Protein AF-A0A7V4YW91-F1 (afdb_monomer)

Structure (mmCIF, N/CA/C/O backbone):
data_AF-A0A7V4YW91-F1
#
_entry.id   AF-A0A7V4YW91-F1
#
loop_
_atom_site.group_PDB
_atom_site.id
_atom_site.type_symbol
_atom_site.label_atom_id
_atom_site.label_alt_id
_atom_site.label_comp_id
_atom_site.label_asym_id
_atom_site.label_entity_id
_atom_site.label_seq_id
_atom_site.pdbx_PDB_ins_code
_atom_site.Cartn_x
_atom_site.Cartn_y
_atom_site.Cartn_z
_atom_site.occupancy
_atom_site.B_iso_or_equiv
_atom_site.auth_seq_id
_atom_site.auth_comp_id
_atom_site.auth_asym_id
_atom_site.auth_atom_id
_atom_site.pdbx_PDB_model_num
ATOM 1 N N . MET A 1 1 ? -18.980 13.863 20.174 1.00 34.28 1 MET A N 1
ATOM 2 C CA . MET A 1 1 ? -18.164 13.552 18.980 1.00 34.28 1 MET A CA 1
ATOM 3 C C . MET A 1 1 ? -16.698 13.685 19.354 1.00 34.28 1 MET A C 1
ATOM 5 O O . MET A 1 1 ? -16.269 14.793 19.643 1.00 34.28 1 MET A O 1
ATOM 9 N N . ARG A 1 2 ? -15.949 12.580 19.430 1.00 26.97 2 ARG A N 1
ATOM 10 C CA . ARG A 1 2 ? -14.485 12.624 19.546 1.00 26.97 2 ARG A CA 1
ATOM 11 C C . ARG A 1 2 ? -13.930 12.467 18.131 1.00 26.97 2 ARG A C 1
ATOM 13 O O . ARG A 1 2 ? -13.943 11.366 17.602 1.00 26.97 2 ARG A O 1
ATOM 20 N N . PHE A 1 3 ? -13.537 13.572 17.502 1.00 27.55 3 PHE A N 1
ATOM 21 C CA . PHE A 1 3 ? -12.765 13.528 16.261 1.00 27.55 3 PHE A CA 1
ATOM 22 C C . PHE A 1 3 ? -11.340 13.096 16.626 1.00 27.55 3 PHE A C 1
ATOM 24 O O . PHE A 1 3 ? -10.588 13.886 17.190 1.00 27.55 3 PHE A O 1
ATOM 31 N N . ALA A 1 4 ? -10.985 11.837 16.375 1.00 27.80 4 ALA A N 1
ATOM 32 C CA . ALA A 1 4 ? -9.601 11.381 16.458 1.00 27.80 4 ALA A CA 1
ATOM 33 C C . ALA A 1 4 ? -8.966 11.552 15.071 1.00 27.80 4 ALA A C 1
ATOM 35 O O . ALA A 1 4 ? -9.393 10.923 14.107 1.00 27.80 4 ALA A O 1
ATOM 36 N N . PHE A 1 5 ? -7.997 12.459 14.960 1.00 29.41 5 PHE A N 1
ATOM 37 C CA . PHE A 1 5 ? -7.312 12.789 13.712 1.00 29.41 5 PHE A CA 1
ATOM 38 C C . PHE A 1 5 ? -5.970 12.049 13.677 1.00 29.41 5 PHE A C 1
ATOM 40 O O . PHE A 1 5 ? -4.983 12.546 14.204 1.00 29.41 5 PHE A O 1
ATOM 47 N N . LEU A 1 6 ? -5.940 10.840 13.114 1.00 34.62 6 LEU A N 1
ATOM 48 C CA . LEU A 1 6 ? -4.730 10.012 13.072 1.00 34.62 6 LEU A CA 1
ATOM 49 C C . LEU A 1 6 ? -3.954 10.265 11.773 1.00 34.62 6 LEU A C 1
ATOM 51 O O . LEU A 1 6 ? -4.432 9.909 10.695 1.00 34.62 6 LEU A O 1
ATOM 55 N N . VAL A 1 7 ? -2.761 10.859 11.898 1.00 31.95 7 VAL A N 1
ATOM 56 C CA . VAL A 1 7 ? -1.745 10.959 10.834 1.00 31.95 7 VAL A CA 1
ATOM 57 C C . VAL A 1 7 ? -0.650 9.934 11.123 1.00 31.95 7 VAL A C 1
ATOM 59 O O . VAL A 1 7 ? -0.122 9.929 12.236 1.00 31.95 7 VAL A O 1
ATOM 62 N N . PHE A 1 8 ? -0.312 9.094 10.141 1.00 40.25 8 PHE A N 1
ATOM 63 C CA . PHE A 1 8 ? 0.860 8.208 10.192 1.00 40.25 8 PHE A CA 1
ATOM 64 C C . PHE A 1 8 ? 1.965 8.751 9.292 1.00 40.25 8 PHE A C 1
ATOM 66 O O . PHE A 1 8 ? 1.686 9.102 8.149 1.00 40.25 8 PHE A O 1
ATOM 73 N N . ALA A 1 9 ? 3.201 8.751 9.779 1.00 32.47 9 ALA A N 1
ATOM 74 C CA . ALA A 1 9 ? 4.395 8.703 8.941 1.00 32.47 9 ALA A CA 1
ATOM 75 C C . ALA A 1 9 ? 4.881 7.248 8.952 1.00 32.47 9 ALA A C 1
ATOM 77 O O . ALA A 1 9 ? 4.866 6.664 10.027 1.00 32.47 9 ALA A O 1
ATOM 78 N N . ASN A 1 10 ? 5.227 6.655 7.805 1.00 35.66 10 ASN A N 1
ATOM 79 C CA . ASN A 1 10 ? 5.945 5.372 7.743 1.00 35.66 10 ASN A CA 1
ATOM 80 C C . ASN A 1 10 ? 7.287 5.597 7.040 1.00 35.66 10 ASN A C 1
ATOM 82 O O . ASN A 1 10 ? 7.320 6.187 5.953 1.00 35.66 10 ASN A O 1
ATOM 86 N N . VAL A 1 11 ? 8.375 5.100 7.629 1.00 31.47 11 VAL A N 1
ATOM 87 C CA . VAL A 1 11 ? 9.694 5.036 6.982 1.00 31.47 11 VAL A CA 1
ATOM 88 C C . VAL A 1 11 ? 9.834 3.680 6.290 1.00 31.47 11 VAL A C 1
ATOM 90 O O . VAL A 1 11 ? 10.064 2.657 6.930 1.00 31.47 11 VAL A O 1
ATOM 93 N N . LEU A 1 12 ? 9.699 3.659 4.963 1.00 37.59 12 LEU A N 1
ATOM 94 C CA . LEU A 1 12 ? 9.957 2.456 4.172 1.00 37.59 12 LEU A CA 1
ATOM 95 C C . LEU A 1 12 ? 11.462 2.268 3.976 1.00 37.59 12 LEU A C 1
ATOM 97 O O . LEU A 1 12 ? 12.103 3.020 3.242 1.00 37.59 12 LEU A O 1
ATOM 101 N N . ILE A 1 13 ? 12.022 1.224 4.588 1.00 30.33 13 ILE A N 1
ATOM 102 C CA . ILE A 1 13 ? 13.362 0.732 4.257 1.00 30.33 13 ILE A CA 1
ATOM 103 C C . ILE A 1 13 ? 13.209 -0.277 3.114 1.00 30.33 13 ILE A C 1
ATOM 105 O O . ILE A 1 13 ? 12.884 -1.445 3.334 1.00 30.33 13 ILE A O 1
ATOM 109 N N . PHE A 1 14 ? 13.426 0.174 1.878 1.00 34.91 14 PHE A N 1
ATOM 110 C CA . PHE A 1 14 ? 13.504 -0.706 0.713 1.00 34.91 14 PHE A CA 1
ATOM 111 C C . PHE A 1 14 ? 14.772 -1.570 0.803 1.00 34.91 14 PHE A C 1
ATOM 113 O O . PHE A 1 14 ? 15.851 -1.147 0.403 1.00 34.91 14 PHE A O 1
ATOM 120 N N . ASN A 1 15 ? 14.653 -2.804 1.302 1.00 29.14 15 ASN A N 1
ATOM 121 C CA . ASN A 1 15 ? 15.663 -3.844 1.082 1.00 29.14 15 ASN A CA 1
ATOM 122 C C . ASN A 1 15 ? 15.427 -4.504 -0.286 1.00 29.14 15 ASN A C 1
ATOM 124 O O . ASN A 1 15 ? 15.087 -5.682 -0.374 1.00 29.14 15 ASN A O 1
ATOM 128 N N . SER A 1 16 ? 15.565 -3.743 -1.373 1.00 32.53 16 SER A N 1
ATOM 129 C CA . SER A 1 16 ? 15.672 -4.335 -2.706 1.00 32.53 16 SER A CA 1
ATOM 130 C C . SER A 1 16 ? 17.142 -4.629 -2.990 1.00 32.53 16 SER A C 1
ATOM 132 O O . SER A 1 16 ? 17.913 -3.727 -3.305 1.00 32.53 16 SER A O 1
ATOM 134 N N . LEU A 1 17 ? 17.522 -5.906 -2.936 1.00 27.19 17 LEU A N 1
ATOM 135 C CA . LEU A 1 17 ? 18.785 -6.442 -3.469 1.00 27.19 17 LEU A CA 1
ATOM 136 C C . LEU A 1 17 ? 18.85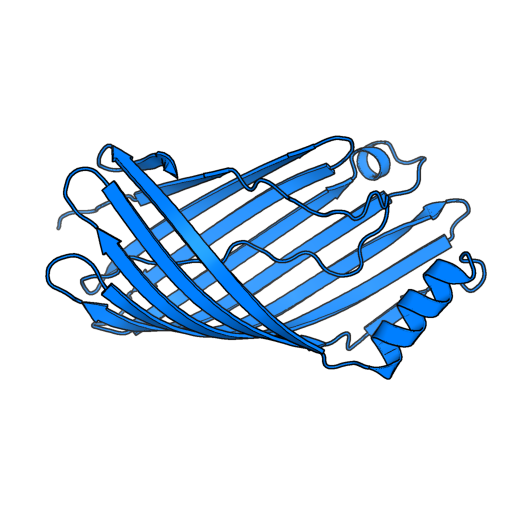8 -6.373 -5.015 1.00 27.19 17 LEU A C 1
ATOM 138 O O . LEU A 1 17 ? 19.496 -7.207 -5.647 1.00 27.19 17 LEU A O 1
ATOM 142 N N . ALA A 1 18 ? 18.218 -5.384 -5.637 1.00 30.67 18 ALA A N 1
ATOM 143 C CA . ALA A 1 18 ? 18.339 -5.089 -7.055 1.00 30.67 18 ALA A CA 1
ATOM 144 C C . ALA A 1 18 ? 18.923 -3.682 -7.186 1.00 30.67 18 ALA A C 1
ATOM 146 O O . ALA A 1 18 ? 18.221 -2.677 -7.084 1.00 30.67 18 ALA A O 1
ATOM 147 N N . VAL A 1 19 ? 20.240 -3.627 -7.366 1.00 32.72 19 VAL A N 1
ATOM 148 C CA . VAL A 1 19 ? 20.967 -2.437 -7.811 1.00 32.72 19 VAL A CA 1
ATOM 149 C C . VAL A 1 19 ? 20.629 -2.252 -9.294 1.00 32.72 19 VAL A C 1
ATOM 151 O O . VAL A 1 19 ? 21.393 -2.654 -10.162 1.00 32.72 19 VAL A O 1
ATOM 154 N N . GLY A 1 20 ? 19.430 -1.749 -9.585 1.00 47.25 20 GLY A N 1
ATOM 155 C CA . GLY A 1 20 ? 18.951 -1.480 -10.940 1.00 47.25 20 GLY A CA 1
ATOM 156 C C . GLY A 1 20 ? 18.393 -0.066 -11.031 1.00 47.25 20 GLY A C 1
ATOM 157 O O . GLY A 1 20 ? 17.597 0.347 -10.188 1.00 47.25 20 GLY A O 1
ATOM 158 N N . GLN A 1 21 ? 18.810 0.693 -12.046 1.00 53.56 21 GLN A N 1
ATOM 159 C CA . GLN A 1 21 ? 18.216 1.997 -12.364 1.00 53.56 21 GLN A CA 1
ATOM 160 C C . GLN A 1 21 ? 16.815 1.865 -12.987 1.00 53.56 21 GLN A C 1
ATOM 162 O O . GLN A 1 21 ? 16.140 2.877 -13.159 1.00 53.56 21 GLN A O 1
ATOM 167 N N . HIS A 1 22 ? 16.343 0.644 -13.253 1.00 60.44 22 HIS A N 1
ATOM 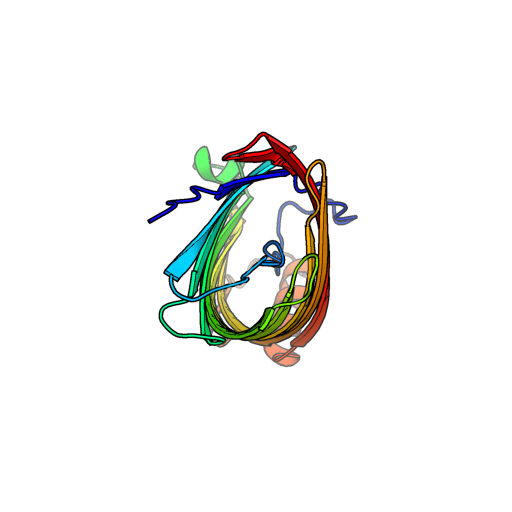168 C CA . HIS A 1 22 ? 15.009 0.335 -13.761 1.00 60.44 22 HIS A CA 1
ATOM 169 C C . HIS A 1 22 ? 14.324 -0.686 -12.854 1.00 60.44 22 HIS A C 1
ATOM 171 O O . HIS A 1 22 ? 14.961 -1.567 -12.277 1.00 60.44 22 HIS A O 1
ATOM 177 N N . PHE A 1 23 ? 13.010 -0.561 -12.704 1.00 65.44 23 PHE A N 1
ATOM 178 C CA . PHE A 1 23 ? 12.202 -1.522 -11.964 1.00 65.44 23 PHE A CA 1
ATOM 179 C C . PHE A 1 23 ? 10.905 -1.781 -12.721 1.00 65.44 23 PHE A C 1
ATOM 181 O O . PHE A 1 23 ? 10.394 -0.912 -13.422 1.00 65.44 23 PHE A O 1
ATOM 188 N N . TYR A 1 24 ? 10.366 -2.986 -12.563 1.00 65.81 24 TYR A N 1
ATOM 189 C CA . TYR A 1 24 ? 9.170 -3.450 -13.275 1.00 65.81 24 TYR A CA 1
ATOM 190 C C . TYR A 1 24 ? 7.963 -3.658 -12.359 1.00 65.81 24 TYR A C 1
ATOM 192 O O . TYR A 1 24 ? 6.835 -3.870 -12.812 1.00 65.81 24 TYR A O 1
ATOM 200 N N . TYR A 1 25 ? 8.194 -3.555 -11.052 1.00 72.62 25 TYR A N 1
ATOM 201 C CA . TYR A 1 25 ? 7.174 -3.575 -10.024 1.00 72.62 25 TYR A CA 1
ATOM 202 C C . TYR A 1 25 ? 7.665 -2.810 -8.799 1.00 72.62 25 TYR A C 1
ATOM 204 O O . TYR A 1 25 ? 8.765 -3.062 -8.311 1.00 72.62 25 TYR A O 1
ATOM 212 N N . THR A 1 26 ? 6.831 -1.915 -8.272 1.00 77.44 26 THR A N 1
ATOM 213 C CA . THR A 1 26 ? 7.057 -1.299 -6.962 1.00 77.44 26 THR A CA 1
ATOM 214 C C . THR A 1 26 ? 5.853 -1.599 -6.076 1.00 77.44 26 THR A C 1
ATOM 216 O O . THR A 1 26 ? 4.746 -1.125 -6.370 1.00 77.44 26 THR A O 1
ATOM 219 N N . PRO A 1 27 ? 6.017 -2.404 -5.014 1.00 75.06 27 PRO A N 1
ATOM 220 C CA . PRO A 1 27 ? 4.961 -2.572 -4.030 1.00 75.06 27 PRO A CA 1
ATOM 221 C C . PRO A 1 27 ? 4.767 -1.254 -3.264 1.00 75.06 27 PRO A C 1
ATOM 223 O O . PRO A 1 27 ? 5.734 -0.581 -2.918 1.00 75.06 27 PRO A O 1
ATOM 226 N N . ASN A 1 28 ? 3.513 -0.885 -3.011 1.00 82.38 28 ASN A N 1
ATOM 227 C CA . ASN A 1 28 ? 3.149 0.173 -2.069 1.00 82.38 28 ASN A CA 1
ATOM 228 C C . ASN A 1 28 ? 2.900 -0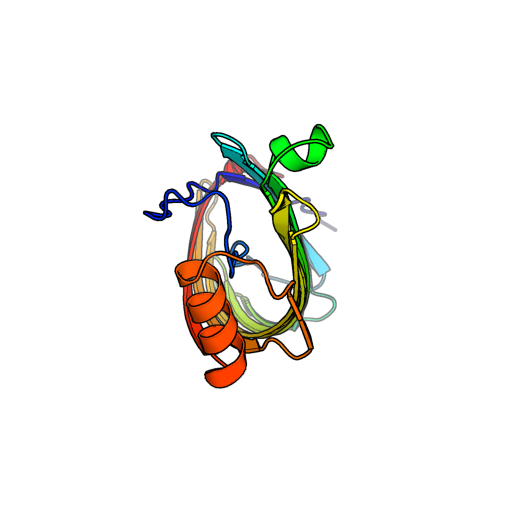.438 -0.687 1.00 82.38 28 ASN A C 1
ATOM 230 O O . ASN A 1 28 ? 2.555 -1.620 -0.584 1.00 82.38 28 ASN A O 1
ATOM 234 N N . THR A 1 29 ? 3.036 0.365 0.366 1.00 87.62 29 THR A N 1
ATOM 235 C CA . THR A 1 29 ? 2.846 -0.095 1.744 1.00 87.62 29 THR A CA 1
ATOM 236 C C . THR A 1 29 ? 1.478 -0.748 1.920 1.00 87.62 29 THR A C 1
ATOM 238 O O . THR A 1 29 ? 0.448 -0.309 1.396 1.00 87.62 29 THR A O 1
ATOM 241 N N . VAL A 1 30 ? 1.447 -1.829 2.692 1.00 89.44 30 VAL A N 1
ATOM 242 C CA . VAL A 1 30 ? 0.197 -2.492 3.046 1.00 89.44 30 VAL A CA 1
ATOM 243 C C . VAL A 1 30 ? -0.515 -1.653 4.105 1.00 89.44 30 VAL A C 1
ATOM 245 O O . VAL A 1 30 ? -0.028 -1.501 5.222 1.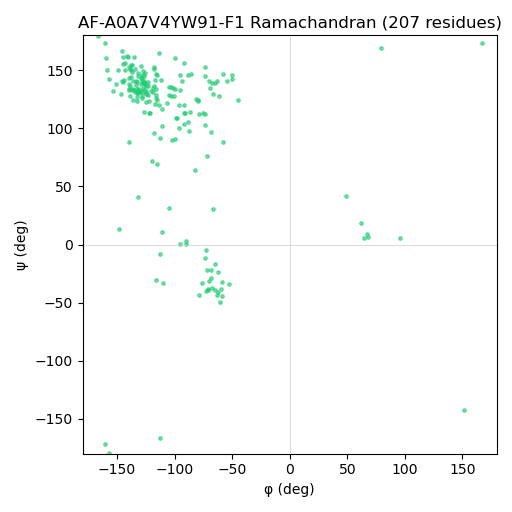00 89.44 30 VAL A O 1
ATOM 248 N N . ALA A 1 31 ? -1.665 -1.080 3.753 1.00 89.62 31 ALA A N 1
ATOM 249 C CA . ALA A 1 31 ? -2.441 -0.241 4.658 1.00 89.62 31 ALA A CA 1
ATOM 250 C C . ALA A 1 31 ? -3.147 -1.106 5.717 1.00 89.62 31 ALA A C 1
ATOM 252 O O . ALA A 1 31 ? -4.053 -1.866 5.380 1.00 89.62 31 ALA A O 1
ATOM 253 N N . ILE A 1 32 ? -2.748 -1.000 6.990 1.00 92.06 32 ILE A N 1
ATOM 254 C CA . ILE A 1 32 ? -3.304 -1.804 8.097 1.00 92.06 32 ILE A CA 1
ATOM 255 C C . ILE A 1 32 ? -4.082 -0.885 9.050 1.00 92.06 32 ILE A C 1
ATOM 257 O O . ILE A 1 32 ? -3.484 -0.285 9.955 1.00 92.06 32 ILE A O 1
ATOM 261 N N . PRO A 1 33 ? -5.399 -0.704 8.837 1.00 89.25 33 PRO A N 1
ATOM 262 C CA . PRO A 1 33 ? -6.205 0.182 9.665 1.00 89.25 33 PRO A CA 1
ATOM 263 C C . PRO A 1 33 ? -6.499 -0.393 11.054 1.00 89.25 33 PRO A C 1
ATOM 265 O O . PRO A 1 33 ? -6.609 -1.601 11.233 1.00 89.25 33 PRO A O 1
ATOM 268 N N . VAL A 1 34 ? -6.716 0.509 12.015 1.00 91.38 34 VAL A N 1
ATOM 269 C CA . VAL A 1 34 ? -7.379 0.217 13.293 1.00 91.38 34 VAL A CA 1
ATOM 270 C C . VAL A 1 34 ? -8.713 0.946 13.241 1.00 91.38 34 VAL A C 1
ATOM 272 O O . VAL A 1 34 ? -8.738 2.169 13.368 1.00 91.38 34 VAL A O 1
ATOM 275 N N . LEU A 1 35 ? -9.789 0.209 12.970 1.00 92.00 35 LEU A N 1
ATOM 276 C CA . LEU A 1 35 ? -11.157 0.732 12.931 1.00 92.00 35 LEU A CA 1
ATOM 277 C C . LEU A 1 35 ? -11.957 0.055 14.034 1.00 92.00 35 LEU A C 1
ATOM 279 O O . LEU A 1 35 ? -12.015 -1.171 14.093 1.00 92.00 35 LEU A O 1
ATOM 283 N N . VAL A 1 36 ? -12.591 0.845 14.890 1.00 92.50 36 VAL A N 1
ATOM 284 C CA . VAL A 1 36 ? -13.335 0.342 16.050 1.00 92.50 36 VAL A CA 1
ATOM 285 C C . VAL A 1 36 ? -14.819 0.680 15.922 1.00 92.50 36 VAL A C 1
ATOM 287 O O . VAL A 1 36 ? -15.673 -0.095 16.342 1.00 92.50 36 VAL A O 1
ATOM 290 N N . GLN A 1 37 ? -15.164 1.788 15.267 1.00 93.75 37 GLN A N 1
ATOM 291 C CA . GLN A 1 37 ? -16.540 2.273 15.170 1.00 93.75 37 GLN A CA 1
ATOM 292 C C . GLN A 1 37 ? -16.835 2.956 13.829 1.00 93.75 37 GLN A C 1
ATOM 294 O O . GLN A 1 37 ? -15.955 3.260 13.023 1.00 93.75 37 GLN A O 1
ATOM 299 N N . LYS A 1 38 ? -18.128 3.165 13.574 1.00 94.88 38 LYS A N 1
ATOM 300 C CA . LYS A 1 38 ? -18.602 3.964 12.444 1.00 94.88 38 LYS A CA 1
ATOM 301 C C . LYS A 1 38 ? -18.024 5.382 12.544 1.00 94.88 38 LYS A C 1
ATOM 303 O O . LYS A 1 38 ? -17.906 5.923 13.637 1.00 94.88 38 LYS A O 1
ATOM 308 N N . GLN A 1 39 ? -17.751 5.987 11.39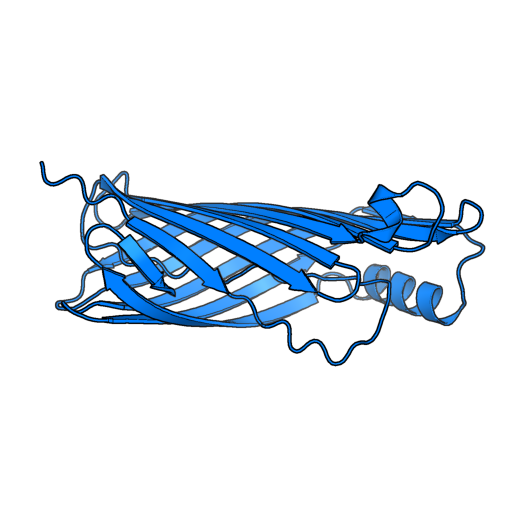4 1.00 93.94 39 GLN A N 1
ATOM 309 C CA . GLN A 1 39 ? -17.108 7.292 11.210 1.00 93.94 39 GLN A CA 1
ATOM 310 C C . GLN A 1 39 ? -15.637 7.356 11.634 1.00 93.94 39 GLN A C 1
ATOM 312 O O . GLN A 1 39 ? -15.061 8.443 11.605 1.00 93.94 39 GLN A O 1
ATOM 317 N N . ASP A 1 40 ? -15.005 6.222 11.945 1.00 92.31 40 ASP A N 1
ATOM 318 C CA . ASP A 1 40 ? -13.555 6.190 12.096 1.00 92.31 40 ASP A CA 1
ATOM 319 C C . ASP A 1 40 ? -12.868 6.486 10.761 1.00 92.31 40 ASP A C 1
ATOM 321 O O . ASP A 1 40 ? -13.279 6.021 9.691 1.00 92.31 40 ASP A O 1
ATOM 325 N N . PHE A 1 41 ? -11.810 7.283 10.843 1.00 92.56 41 PHE A N 1
ATOM 326 C CA . PHE A 1 41 ? -11.019 7.743 9.716 1.00 92.56 41 PHE A CA 1
ATOM 327 C C . PHE A 1 41 ? -9.536 7.686 10.073 1.00 92.56 41 PHE A C 1
ATOM 329 O O . PHE A 1 41 ? -9.152 7.966 11.209 1.00 92.56 41 PHE A O 1
ATOM 336 N N . GLY A 1 42 ? -8.695 7.350 9.102 1.00 90.06 42 GLY A N 1
ATOM 337 C CA . GLY A 1 42 ? -7.246 7.381 9.254 1.00 90.06 42 GLY A CA 1
ATOM 338 C C . GLY A 1 42 ? -6.570 7.798 7.960 1.00 90.06 42 GLY A C 1
ATOM 339 O O . GLY A 1 42 ? -6.984 7.369 6.882 1.00 90.06 42 GLY A O 1
ATOM 340 N N . VAL A 1 43 ? -5.524 8.616 8.078 1.00 91.25 43 VAL A N 1
ATOM 341 C CA . VAL A 1 43 ? -4.670 9.011 6.952 1.00 91.25 43 VAL A CA 1
ATOM 342 C C . VAL A 1 43 ? -3.236 8.674 7.289 1.00 91.25 43 VAL A C 1
ATOM 344 O O . VAL A 1 43 ? -2.728 9.055 8.340 1.00 91.25 43 VAL A O 1
ATOM 347 N N . SER A 1 44 ? -2.563 7.980 6.389 1.00 88.62 44 SER A N 1
ATOM 348 C CA . SER A 1 44 ? -1.126 7.770 6.461 1.00 88.62 44 SER A CA 1
ATOM 349 C C . SER A 1 44 ? -0.453 8.442 5.279 1.00 88.62 44 SER A C 1
ATOM 351 O O . SER A 1 44 ? -0.997 8.524 4.180 1.00 88.62 44 SER A O 1
ATOM 353 N N . THR A 1 45 ? 0.744 8.945 5.519 1.00 90.12 45 THR A N 1
ATOM 354 C CA . THR A 1 45 ? 1.659 9.400 4.488 1.00 90.12 45 THR A CA 1
ATOM 355 C C . THR A 1 45 ? 3.007 8.728 4.715 1.00 90.12 45 THR A C 1
ATOM 357 O O . THR A 1 45 ? 3.390 8.425 5.845 1.00 90.12 45 THR A O 1
ATOM 360 N N . GLY A 1 46 ? 3.717 8.424 3.644 1.00 86.00 46 GLY A N 1
ATOM 361 C CA . GLY A 1 46 ? 5.031 7.799 3.687 1.00 86.00 46 GLY A CA 1
ATOM 362 C C . GLY A 1 46 ? 5.935 8.491 2.691 1.00 86.00 46 GLY A C 1
ATOM 363 O O . GLY A 1 46 ? 5.503 8.842 1.596 1.00 86.00 46 GLY A O 1
ATOM 364 N N . THR A 1 47 ? 7.189 8.696 3.066 1.00 86.31 47 THR A N 1
ATOM 365 C CA . THR A 1 47 ? 8.213 9.169 2.138 1.00 86.31 47 THR A CA 1
ATOM 366 C C . THR A 1 47 ? 9.385 8.210 2.185 1.00 86.31 47 THR A C 1
ATOM 368 O O . THR A 1 47 ? 9.763 7.728 3.254 1.00 86.31 47 THR A O 1
ATOM 371 N N . ALA A 1 48 ? 9.949 7.921 1.025 1.00 78.88 48 ALA A N 1
ATOM 372 C CA . ALA A 1 48 ? 11.189 7.179 0.901 1.00 78.88 48 ALA A CA 1
ATOM 373 C C . ALA A 1 48 ? 12.134 7.955 -0.008 1.00 78.88 48 ALA A C 1
ATOM 375 O O . ALA A 1 48 ? 11.729 8.511 -1.024 1.00 78.88 48 ALA A O 1
ATOM 376 N N . TRP A 1 49 ? 13.394 7.997 0.391 1.00 79.81 49 TRP A N 1
ATOM 377 C CA . TRP A 1 49 ? 14.465 8.717 -0.281 1.00 79.81 49 TRP A CA 1
ATOM 378 C C . TRP A 1 49 ? 15.715 7.842 -0.252 1.00 79.81 49 TRP A C 1
ATOM 380 O O . TRP A 1 49 ? 16.050 7.253 0.778 1.00 79.81 49 TRP A O 1
ATOM 390 N N . GLY A 1 50 ? 16.391 7.730 -1.388 1.00 71.31 50 GLY A N 1
ATOM 391 C CA . GLY A 1 50 ? 17.591 6.914 -1.551 1.00 71.31 50 GLY A CA 1
ATOM 392 C C . GLY A 1 50 ? 18.445 7.390 -2.721 1.00 71.31 50 GLY A C 1
ATOM 393 O O . GLY A 1 50 ? 18.102 8.370 -3.384 1.00 71.31 50 GLY A O 1
ATOM 394 N N . ASN A 1 51 ? 19.563 6.700 -2.978 1.00 59.84 51 ASN A N 1
ATOM 395 C CA . ASN A 1 51 ? 20.500 7.015 -4.064 1.00 59.84 51 ASN A CA 1
ATOM 396 C C . ASN A 1 51 ? 19.800 6.993 -5.435 1.00 59.84 51 ASN A C 1
ATOM 398 O O . ASN A 1 51 ? 19.765 5.972 -6.114 1.00 59.84 51 ASN A O 1
ATOM 402 N N . GLY A 1 52 ? 19.239 8.137 -5.828 1.00 67.50 52 GLY A N 1
ATOM 403 C CA . GLY A 1 52 ? 18.595 8.340 -7.119 1.00 67.50 52 GLY A CA 1
ATOM 404 C C . GLY A 1 52 ? 17.077 8.170 -7.149 1.00 67.50 52 GLY A C 1
ATOM 405 O O . GLY A 1 52 ? 16.537 8.281 -8.242 1.00 67.50 52 GLY A O 1
ATOM 406 N N . TYR A 1 53 ? 16.384 7.957 -6.022 1.00 73.44 53 TYR A N 1
ATOM 407 C CA . TYR A 1 53 ? 14.929 7.738 -5.996 1.00 73.44 53 TYR A CA 1
ATOM 408 C C . TYR A 1 53 ? 14.232 8.437 -4.835 1.00 73.44 53 TYR A C 1
ATOM 410 O O . TYR A 1 53 ? 14.630 8.266 -3.683 1.00 73.44 53 TYR A O 1
ATOM 418 N N . ASP A 1 54 ? 13.134 9.118 -5.159 1.00 84.69 54 ASP A N 1
ATOM 419 C CA . ASP A 1 54 ? 12.195 9.679 -4.193 1.00 84.69 54 ASP A CA 1
ATOM 420 C C . ASP A 1 54 ? 10.824 9.018 -4.393 1.00 84.69 54 ASP A C 1
ATOM 422 O O . ASP A 1 54 ? 10.351 8.844 -5.524 1.00 84.69 54 ASP A O 1
ATOM 426 N N . ALA A 1 55 ? 10.162 8.657 -3.300 1.00 86.06 55 ALA A N 1
ATOM 427 C CA . ALA A 1 55 ? 8.815 8.114 -3.303 1.00 86.06 55 ALA A CA 1
ATOM 428 C C . ALA A 1 55 ? 7.945 8.797 -2.251 1.00 86.06 55 ALA A C 1
ATOM 430 O O . ALA A 1 55 ? 8.387 9.081 -1.142 1.00 86.06 55 ALA A O 1
ATOM 431 N N . LEU A 1 56 ? 6.692 9.031 -2.621 1.00 91.00 56 LEU A N 1
ATOM 432 C CA . LEU A 1 56 ? 5.633 9.559 -1.781 1.00 91.00 56 LEU A CA 1
ATOM 433 C C . LEU A 1 56 ? 4.456 8.591 -1.831 1.00 91.00 56 LEU A C 1
ATOM 435 O O . LEU A 1 56 ? 3.980 8.217 -2.906 1.00 91.00 56 LEU A O 1
ATOM 439 N N . GLU A 1 57 ? 3.956 8.239 -0.661 1.00 92.00 57 GLU A N 1
ATOM 440 C CA . GLU A 1 57 ? 2.780 7.411 -0.478 1.00 92.00 57 GLU A CA 1
ATOM 441 C C . GLU A 1 57 ? 1.749 8.152 0.367 1.00 92.00 57 GLU A C 1
ATOM 443 O O . GLU A 1 57 ? 2.092 8.812 1.344 1.00 92.00 57 GLU A O 1
ATOM 448 N N . LEU A 1 58 ? 0.480 8.034 -0.003 1.00 94.06 58 LEU A N 1
ATOM 449 C CA . LEU A 1 58 ? -0.658 8.549 0.741 1.00 94.06 58 LEU A CA 1
ATOM 450 C C . LEU A 1 58 ? -1.701 7.441 0.837 1.00 94.06 58 LEU A C 1
ATOM 452 O O . LEU A 1 58 ? -2.078 6.865 -0.180 1.00 94.06 58 LEU A O 1
ATOM 456 N N . GLN A 1 59 ? -2.208 7.173 2.031 1.00 95.00 59 GLN A N 1
ATOM 457 C CA . GLN A 1 59 ? -3.316 6.247 2.230 1.00 95.00 59 GLN A CA 1
ATOM 458 C C . GLN A 1 59 ? -4.394 6.912 3.075 1.00 95.00 59 GLN A C 1
ATOM 460 O O . GLN A 1 59 ? -4.109 7.666 4.004 1.00 95.00 59 GLN A O 1
ATOM 465 N N . GLY A 1 60 ? -5.648 6.623 2.760 1.00 95.69 60 GLY A N 1
ATOM 466 C CA . GLY A 1 60 ? -6.815 7.108 3.477 1.00 95.69 60 GLY A CA 1
ATOM 467 C C . GLY A 1 60 ? -7.812 5.980 3.670 1.00 95.69 60 GLY A C 1
ATOM 468 O O . GLY A 1 60 ? -8.101 5.233 2.739 1.00 95.69 60 GLY A O 1
ATOM 469 N N . ILE A 1 61 ? -8.344 5.847 4.880 1.00 95.88 61 ILE A N 1
ATOM 470 C CA . ILE A 1 61 ? -9.327 4.818 5.221 1.00 95.88 61 ILE A CA 1
ATOM 471 C C . ILE A 1 61 ? -10.471 5.473 5.976 1.00 95.88 61 ILE A C 1
ATOM 473 O O . ILE A 1 61 ? -10.236 6.259 6.891 1.00 95.88 61 ILE A O 1
ATOM 477 N N . TYR A 1 62 ? -11.705 5.144 5.602 1.00 96.56 62 TYR A N 1
ATOM 478 C CA . TYR A 1 62 ? -12.911 5.695 6.213 1.00 96.56 62 TYR A CA 1
ATOM 479 C C . TYR A 1 62 ? -13.978 4.622 6.422 1.00 96.56 62 TYR A C 1
ATOM 481 O O . TYR A 1 62 ? -14.248 3.836 5.515 1.00 96.56 62 TYR A O 1
ATOM 489 N N . SER A 1 63 ? -14.616 4.624 7.591 1.00 97.19 63 SER A N 1
ATOM 490 C CA . SER A 1 63 ? -15.731 3.746 7.949 1.00 97.19 63 SER A CA 1
ATOM 491 C C . SER A 1 63 ? -17.074 4.494 7.868 1.00 97.19 63 SER A C 1
ATOM 493 O O . SER A 1 63 ? -17.500 5.109 8.846 1.00 97.19 63 SER A O 1
ATOM 495 N N . PRO A 1 64 ? -17.786 4.511 6.723 1.00 94.38 64 PRO A N 1
ATOM 496 C CA . PRO A 1 64 ? -19.069 5.214 6.617 1.00 94.38 64 PRO A CA 1
ATOM 497 C C . PRO A 1 64 ? -20.211 4.510 7.367 1.00 94.38 64 PRO A C 1
ATOM 499 O O . PRO A 1 64 ? -21.214 5.148 7.696 1.00 94.38 64 PRO A O 1
ATOM 502 N N . ILE A 1 65 ? -20.086 3.207 7.632 1.00 95.12 65 ILE A N 1
ATOM 503 C CA . ILE A 1 65 ? -21.100 2.354 8.268 1.00 95.12 65 ILE A CA 1
ATOM 504 C C . ILE A 1 65 ? -20.452 1.472 9.335 1.00 95.12 65 ILE A C 1
ATOM 506 O O . ILE A 1 65 ? -19.248 1.256 9.321 1.00 95.12 65 ILE A O 1
ATOM 510 N N . SER A 1 66 ? -21.244 0.922 10.253 1.00 93.38 66 SER A N 1
ATOM 511 C CA . SER A 1 66 ? -20.712 -0.024 11.237 1.00 93.38 66 SER A CA 1
ATOM 512 C C . SER A 1 66 ? -20.148 -1.259 10.529 1.00 93.38 66 SER A C 1
ATOM 514 O O . SER A 1 66 ? -20.859 -1.877 9.739 1.00 93.38 66 SER A O 1
ATOM 516 N N . HIS A 1 67 ? -18.901 -1.622 10.840 1.00 94.19 67 HIS A N 1
ATOM 517 C CA . HIS A 1 67 ? -18.191 -2.792 10.299 1.00 94.19 67 HIS A CA 1
ATOM 518 C C . HIS A 1 67 ? -17.832 -2.733 8.807 1.00 94.19 67 HIS A C 1
ATOM 520 O O . HIS A 1 67 ? -17.340 -3.727 8.283 1.00 94.19 67 HIS A O 1
ATOM 526 N N . GLY A 1 68 ? -18.045 -1.607 8.118 1.00 97.12 68 GLY A N 1
ATOM 527 C CA . GLY A 1 68 ? -17.711 -1.448 6.700 1.00 97.12 68 GLY A CA 1
ATOM 528 C C . GLY A 1 68 ? -16.817 -0.239 6.460 1.00 97.12 68 GLY A C 1
ATOM 529 O O . GLY A 1 68 ? -17.034 0.815 7.052 1.00 97.12 68 GLY A O 1
ATOM 530 N N . ALA A 1 69 ? -15.825 -0.380 5.584 1.00 97.50 69 ALA A N 1
ATOM 531 C CA . ALA A 1 69 ? -14.837 0.657 5.324 1.00 97.50 69 ALA A CA 1
ATOM 532 C C . ALA A 1 69 ? -14.418 0.740 3.855 1.00 97.50 69 ALA A C 1
ATOM 534 O O . ALA A 1 69 ? -14.501 -0.229 3.100 1.00 97.50 69 ALA A O 1
ATOM 535 N N . ILE A 1 70 ? -13.941 1.918 3.470 1.00 97.50 70 ILE A N 1
ATOM 536 C CA . ILE A 1 70 ? -13.371 2.231 2.162 1.00 97.50 70 ILE A CA 1
ATOM 537 C C . ILE A 1 70 ? -11.905 2.609 2.377 1.00 97.50 70 ILE A C 1
ATOM 539 O O . ILE A 1 70 ? -11.573 3.267 3.363 1.00 97.50 70 ILE A O 1
ATOM 543 N N . MET A 1 71 ? -11.043 2.187 1.460 1.00 97.19 71 MET A N 1
ATOM 544 C CA . MET A 1 71 ? -9.605 2.431 1.450 1.00 97.19 71 MET A CA 1
ATOM 545 C C . MET A 1 71 ? -9.210 3.090 0.130 1.00 97.19 71 MET A C 1
ATOM 547 O O . MET A 1 71 ? -9.654 2.671 -0.937 1.00 97.19 71 MET A O 1
ATOM 551 N N . LEU A 1 72 ? -8.358 4.101 0.207 1.00 97.12 72 LEU A N 1
ATOM 552 C CA . LEU A 1 72 ? -7.753 4.791 -0.922 1.00 97.12 72 LEU A CA 1
ATOM 553 C C . LEU A 1 72 ? -6.245 4.817 -0.719 1.00 97.12 72 LEU A C 1
ATOM 555 O O . LEU A 1 72 ? -5.799 5.277 0.326 1.00 97.12 72 LEU A O 1
ATOM 559 N N . ASN A 1 73 ? -5.474 4.384 -1.714 1.00 95.44 73 ASN A N 1
ATOM 560 C CA . ASN A 1 73 ? -4.014 4.482 -1.688 1.00 95.44 73 ASN A CA 1
ATOM 561 C C . ASN A 1 73 ? -3.525 5.206 -2.942 1.00 95.44 73 ASN A C 1
ATOM 563 O O . ASN A 1 73 ? -4.001 4.952 -4.046 1.00 95.44 73 ASN A O 1
ATOM 567 N N . GLY A 1 74 ? -2.551 6.089 -2.781 1.00 94.62 74 GLY A N 1
ATOM 568 C CA . GLY A 1 74 ? -1.828 6.747 -3.856 1.00 94.62 74 GLY A CA 1
ATOM 569 C C . GLY A 1 74 ? -0.335 6.581 -3.630 1.00 94.62 74 GLY A C 1
ATOM 570 O O . GLY A 1 74 ? 0.160 6.843 -2.539 1.00 94.62 74 GLY A O 1
ATOM 571 N N . PHE A 1 75 ? 0.383 6.159 -4.660 1.00 93.19 75 PHE A N 1
ATOM 572 C CA . PHE A 1 75 ? 1.825 5.968 -4.616 1.00 93.19 75 PHE A CA 1
ATOM 573 C C . PHE A 1 75 ? 2.467 6.628 -5.829 1.00 93.19 75 PHE A C 1
ATOM 575 O O . PHE A 1 75 ? 2.021 6.451 -6.966 1.00 93.19 75 PHE A O 1
ATOM 582 N N . ILE A 1 76 ? 3.516 7.402 -5.591 1.00 90.31 76 ILE A N 1
ATOM 583 C CA . ILE A 1 76 ? 4.312 8.044 -6.629 1.00 90.31 76 ILE A CA 1
ATOM 584 C C . ILE A 1 76 ? 5.774 7.795 -6.292 1.00 90.31 76 ILE A C 1
ATOM 586 O O . ILE A 1 76 ? 6.226 8.197 -5.232 1.00 90.31 76 ILE A O 1
ATOM 590 N N . SER A 1 77 ? 6.525 7.202 -7.211 1.00 86.31 77 SER A N 1
ATOM 591 C CA . SER A 1 77 ? 7.980 7.098 -7.132 1.00 86.31 77 SER A CA 1
ATOM 592 C C . SER A 1 77 ? 8.602 7.647 -8.407 1.00 86.31 77 SER A C 1
ATOM 594 O O . SER A 1 77 ? 8.045 7.486 -9.498 1.00 86.31 77 SER A O 1
ATOM 596 N N . ARG A 1 78 ? 9.719 8.360 -8.284 1.00 81.44 78 ARG A N 1
ATOM 597 C CA . ARG A 1 78 ? 10.462 8.903 -9.423 1.00 81.44 78 ARG A CA 1
ATOM 598 C C . ARG A 1 78 ? 11.954 8.847 -9.159 1.00 81.44 78 ARG A C 1
ATOM 600 O O . ARG A 1 78 ? 12.405 9.157 -8.059 1.00 81.44 78 ARG A O 1
ATOM 607 N N . SER A 1 79 ? 12.707 8.536 -10.205 1.00 76.56 79 SER A N 1
ATOM 608 C CA . SER A 1 79 ? 14.147 8.728 -10.203 1.00 76.56 79 SER A CA 1
ATOM 609 C C . SER A 1 79 ? 14.506 10.218 -10.242 1.00 76.56 79 SER A C 1
ATOM 611 O O . SER A 1 79 ? 13.900 11.002 -10.983 1.00 76.56 79 SER A O 1
ATOM 613 N N . ASN A 1 80 ? 15.535 10.602 -9.488 1.00 60.44 80 ASN A N 1
ATOM 614 C CA . ASN A 1 80 ? 16.130 11.940 -9.506 1.00 60.44 80 ASN A CA 1
ATOM 615 C C . ASN A 1 80 ? 16.742 12.297 -10.872 1.00 60.44 80 ASN A C 1
ATOM 617 O O . ASN A 1 80 ? 16.823 13.475 -11.223 1.00 60.44 80 ASN A O 1
ATOM 621 N N . GLU A 1 81 ? 17.107 11.301 -11.678 1.00 57.56 81 GLU A N 1
ATOM 622 C CA . GLU A 1 81 ? 17.705 11.497 -13.002 1.00 57.56 81 GLU A CA 1
ATOM 623 C C . GLU A 1 81 ? 16.670 11.919 -14.062 1.00 57.56 81 GLU A C 1
ATOM 625 O O . GLU A 1 81 ? 16.940 12.807 -14.877 1.00 57.56 81 GLU A O 1
ATOM 630 N N . VAL A 1 82 ? 15.428 11.431 -13.950 1.00 52.72 82 VAL A N 1
ATOM 631 C CA . VAL A 1 82 ? 14.289 11.857 -14.790 1.00 52.72 82 VAL A CA 1
ATOM 632 C C . VAL A 1 82 ? 13.880 13.308 -14.490 1.00 52.72 82 VAL A C 1
ATOM 634 O O . VAL A 1 82 ? 13.429 14.031 -15.376 1.00 52.72 82 VAL A O 1
ATOM 637 N N . ARG A 1 83 ? 14.098 13.798 -13.260 1.00 48.41 83 ARG A N 1
ATOM 638 C CA . ARG A 1 83 ? 13.846 15.203 -12.875 1.00 48.41 83 ARG A CA 1
ATOM 639 C C . ARG A 1 83 ? 14.814 16.193 -13.548 1.00 48.41 83 ARG A C 1
ATOM 641 O O . ARG A 1 83 ? 14.477 17.367 -13.676 1.00 48.41 83 ARG A O 1
ATOM 648 N N . SER A 1 84 ? 15.983 15.721 -13.990 1.00 50.62 84 SER A N 1
ATOM 649 C CA . SER A 1 84 ? 17.061 16.508 -14.619 1.00 50.62 84 SER A CA 1
ATOM 650 C C . SER A 1 84 ? 17.012 16.507 -16.164 1.00 50.62 84 SER A C 1
ATOM 652 O O . SER A 1 84 ? 17.822 17.151 -16.829 1.00 50.62 84 SER A O 1
ATOM 654 N N . ASN A 1 85 ? 16.022 15.828 -16.759 1.00 53.22 85 ASN A N 1
ATOM 655 C CA . ASN A 1 85 ? 15.698 15.864 -18.191 1.00 53.22 85 ASN A CA 1
ATOM 656 C C . ASN A 1 85 ? 16.788 15.370 -19.173 1.00 53.22 85 ASN A C 1
ATOM 658 O O . ASN A 1 85 ? 16.706 15.694 -20.357 1.00 53.22 85 ASN A O 1
ATOM 662 N N . ARG A 1 86 ? 17.806 14.603 -18.735 1.00 51.50 86 ARG A N 1
ATOM 663 C CA . ARG A 1 86 ? 18.893 14.120 -19.625 1.00 51.50 86 ARG A CA 1
ATOM 664 C C . ARG A 1 86 ? 19.528 12.756 -19.288 1.00 51.50 86 ARG A C 1
ATOM 666 O O . ARG A 1 86 ? 20.579 12.460 -19.850 1.00 51.50 86 ARG A O 1
ATOM 673 N N . LYS A 1 87 ? 18.954 11.925 -18.408 1.00 60.03 87 LYS A N 1
ATOM 674 C CA . LYS A 1 87 ? 19.534 10.610 -18.058 1.00 60.03 87 LYS A CA 1
ATOM 675 C C . LYS A 1 87 ? 18.486 9.524 -17.797 1.00 60.03 87 LYS A C 1
ATOM 677 O O . LYS A 1 87 ? 17.313 9.835 -17.597 1.00 60.03 87 LYS A O 1
ATOM 682 N N . GLU A 1 88 ? 18.945 8.276 -17.872 1.00 67.25 88 GLU A N 1
ATOM 683 C CA . GLU A 1 88 ? 18.209 7.037 -17.602 1.00 67.25 88 GLU A CA 1
ATOM 684 C C . GLU A 1 88 ? 17.472 7.084 -16.258 1.00 67.25 88 GLU A C 1
ATOM 686 O O . GLU A 1 88 ? 17.941 7.690 -15.296 1.00 67.25 88 GLU A O 1
ATOM 691 N N . GLY A 1 89 ? 16.303 6.451 -16.170 1.00 71.62 89 GLY A N 1
ATOM 692 C CA . GLY A 1 89 ? 15.618 6.302 -14.890 1.00 71.62 89 GLY A CA 1
ATOM 693 C C . GLY A 1 89 ? 14.174 5.837 -14.999 1.00 71.62 89 GLY A C 1
ATOM 694 O O . GLY A 1 89 ? 13.606 5.745 -16.087 1.00 71.62 89 GLY A O 1
ATOM 695 N N . ALA A 1 90 ? 13.575 5.566 -13.842 1.00 80.06 90 ALA A N 1
ATOM 696 C CA . ALA A 1 90 ? 12.229 5.024 -13.734 1.00 80.06 90 ALA A CA 1
ATOM 697 C C . ALA A 1 90 ? 11.259 5.966 -13.005 1.00 80.06 90 ALA A C 1
ATOM 699 O O . ALA A 1 90 ? 11.630 6.756 -12.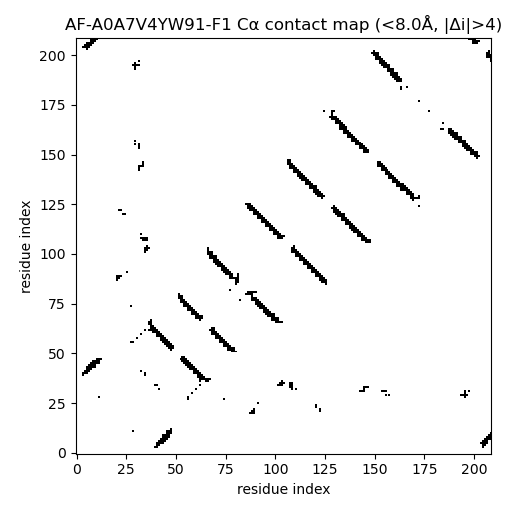129 1.00 80.06 90 ALA A O 1
ATOM 700 N N . GLY A 1 91 ? 9.984 5.872 -13.358 1.00 85.19 91 GLY A N 1
ATOM 701 C CA . GLY A 1 91 ? 8.886 6.573 -12.713 1.00 85.19 91 GLY A CA 1
ATOM 702 C C . GLY A 1 91 ? 7.669 5.672 -12.584 1.00 85.19 91 GLY A C 1
ATOM 703 O O . GLY A 1 91 ? 7.296 4.963 -13.515 1.00 85.19 91 GLY A O 1
ATOM 704 N N . TYR A 1 92 ? 7.008 5.739 -11.435 1.00 87.50 92 TYR A N 1
ATOM 705 C CA . TYR A 1 92 ? 5.815 4.959 -11.152 1.00 87.50 92 TYR A CA 1
ATOM 706 C C . TYR A 1 92 ? 4.764 5.810 -10.466 1.00 87.50 92 TYR A C 1
ATOM 708 O O . TYR A 1 92 ? 5.049 6.575 -9.544 1.00 87.50 92 TYR A O 1
ATOM 716 N N . ARG A 1 93 ? 3.530 5.710 -10.949 1.00 91.62 93 ARG A N 1
ATOM 717 C CA . ARG A 1 93 ? 2.365 6.337 -10.325 1.00 91.62 93 ARG A CA 1
ATOM 718 C C . ARG A 1 93 ? 1.266 5.310 -10.251 1.00 91.62 93 ARG A C 1
ATOM 720 O O . ARG A 1 93 ? 0.947 4.693 -11.264 1.00 91.62 93 ARG A O 1
ATOM 727 N N . PHE A 1 94 ? 0.674 5.156 -9.084 1.00 94.25 94 PHE A N 1
ATOM 728 C CA . PHE A 1 94 ? -0.278 4.096 -8.827 1.00 94.25 94 PHE A CA 1
ATOM 729 C C . PHE A 1 94 ? -1.355 4.574 -7.867 1.00 94.25 94 PHE A C 1
ATOM 731 O O . PHE A 1 94 ? -1.084 5.326 -6.931 1.00 94.25 94 PHE A O 1
ATOM 738 N N . PHE A 1 95 ? -2.585 4.162 -8.134 1.00 96.94 95 PHE A N 1
ATOM 739 C CA . PHE A 1 95 ? -3.745 4.489 -7.326 1.00 96.94 95 PHE A CA 1
ATOM 740 C C . PHE A 1 95 ? -4.557 3.226 -7.077 1.00 96.94 95 PHE A C 1
ATOM 742 O O . PHE A 1 95 ? -4.781 2.446 -8.004 1.00 96.94 95 PHE A O 1
ATOM 749 N N . GLU A 1 96 ? -5.026 3.048 -5.849 1.00 96.69 96 GLU A N 1
ATOM 750 C CA . GLU A 1 96 ? -5.859 1.924 -5.441 1.00 96.69 96 GLU A CA 1
ATOM 751 C C . GLU A 1 96 ? -7.119 2.394 -4.727 1.00 96.69 96 GLU A C 1
ATOM 753 O O . GLU A 1 96 ? -7.096 3.327 -3.924 1.00 96.69 96 GLU A O 1
ATOM 758 N N . LEU A 1 97 ? -8.206 1.675 -4.990 1.00 97.88 97 LEU A N 1
ATOM 759 C CA . LEU A 1 97 ? -9.469 1.773 -4.279 1.00 97.88 97 LEU A CA 1
ATOM 760 C C . LEU A 1 97 ? -9.814 0.390 -3.727 1.00 97.88 97 LEU A C 1
ATOM 762 O O . LEU A 1 97 ? -9.835 -0.601 -4.461 1.00 97.88 97 LEU A O 1
ATOM 766 N N . GLY A 1 98 ? -10.115 0.334 -2.437 1.00 97.50 98 GLY A N 1
ATOM 767 C CA . GLY A 1 98 ? -10.549 -0.869 -1.747 1.00 97.50 98 GLY A CA 1
ATOM 768 C C . GLY A 1 98 ? -11.820 -0.637 -0.947 1.00 97.50 98 GLY A C 1
ATOM 769 O O . GLY A 1 98 ? -12.101 0.467 -0.484 1.00 97.50 98 GLY A O 1
ATOM 770 N N . VAL A 1 99 ? -12.576 -1.707 -0.756 1.00 98.19 99 VAL A N 1
ATOM 771 C CA . VAL A 1 99 ? -13.695 -1.779 0.183 1.00 98.19 99 VAL A CA 1
ATOM 772 C C . VAL A 1 99 ? -13.494 -2.993 1.072 1.00 98.19 99 VAL A C 1
ATOM 774 O O . VAL A 1 99 ? -12.885 -3.984 0.667 1.00 98.19 99 VAL A O 1
ATOM 777 N N . GLY A 1 100 ? -13.964 -2.921 2.304 1.00 97.31 100 GLY A N 1
ATOM 778 C CA . GLY A 1 100 ? -13.715 -3.981 3.262 1.00 97.31 100 GLY A CA 1
ATOM 779 C C . GLY A 1 100 ? -14.674 -3.978 4.426 1.00 97.31 100 GLY A C 1
ATOM 780 O O . GLY A 1 100 ? -15.482 -3.063 4.604 1.00 97.31 100 GLY A O 1
ATOM 781 N N . ALA A 1 101 ? -14.543 -5.025 5.224 1.00 97.62 101 ALA A N 1
ATOM 782 C CA . ALA A 1 101 ? -15.226 -5.167 6.490 1.00 97.62 101 ALA A CA 1
ATOM 783 C C . ALA A 1 101 ? -14.211 -5.246 7.628 1.00 97.62 101 ALA A C 1
ATOM 785 O O . ALA A 1 101 ? -13.071 -5.682 7.440 1.00 97.62 101 ALA A O 1
ATOM 786 N N . TYR A 1 102 ? -14.631 -4.831 8.816 1.00 97.56 102 TYR A N 1
ATOM 787 C CA . TYR A 1 102 ? -13.816 -4.926 10.018 1.00 97.56 102 TYR A CA 1
ATOM 788 C C . TYR A 1 102 ? -14.652 -5.353 11.219 1.00 97.56 102 TYR A C 1
ATOM 790 O O . TYR A 1 102 ? -15.852 -5.093 11.299 1.00 97.56 102 TYR A O 1
ATOM 798 N N . HIS A 1 103 ? -13.989 -5.995 12.168 1.00 97.12 103 HIS A N 1
ATOM 799 C CA . HIS A 1 103 ? -14.534 -6.367 13.456 1.00 97.12 103 HIS A CA 1
ATOM 800 C C . HIS A 1 103 ? -13.676 -5.737 14.549 1.00 97.12 103 HIS A C 1
ATOM 802 O O . HIS A 1 103 ? -12.459 -5.939 14.588 1.00 97.12 103 HIS A O 1
ATOM 808 N N . ALA A 1 104 ? -14.318 -4.950 15.409 1.00 95.62 104 ALA A N 1
ATOM 809 C CA . ALA A 1 104 ? -13.667 -4.343 16.556 1.00 95.62 104 ALA A CA 1
ATOM 810 C C . ALA A 1 104 ? -13.315 -5.421 17.586 1.00 95.62 104 ALA A C 1
ATOM 812 O O . ALA A 1 104 ? -14.131 -6.285 17.900 1.00 95.62 104 ALA A O 1
ATOM 813 N N . LEU A 1 105 ? -12.100 -5.352 18.111 1.00 94.81 105 LEU A N 1
ATOM 814 C CA . LEU A 1 105 ? -11.618 -6.179 19.213 1.00 94.81 105 LEU A CA 1
ATOM 815 C C . LEU A 1 105 ? -11.378 -5.273 20.425 1.00 94.81 105 LEU A C 1
ATOM 817 O O . LEU A 1 105 ? -11.259 -4.058 20.272 1.00 94.81 105 LEU A O 1
ATOM 821 N N . GLU A 1 106 ? -11.240 -5.846 21.622 1.00 92.69 106 GLU A N 1
ATOM 822 C CA . GLU A 1 106 ? -11.007 -5.064 22.852 1.00 92.69 106 GLU A CA 1
ATOM 823 C C . GLU A 1 106 ? -9.816 -4.099 22.742 1.00 92.69 106 GLU A C 1
ATOM 825 O O . GLU A 1 106 ? -9.839 -3.011 23.312 1.00 92.69 106 GLU A O 1
ATOM 830 N N . ARG A 1 107 ? -8.776 -4.494 21.998 1.00 92.38 107 ARG A N 1
ATOM 831 C CA . ARG A 1 107 ? -7.539 -3.724 21.814 1.00 92.38 107 ARG A CA 1
ATOM 832 C C . ARG A 1 107 ? -7.126 -3.612 20.348 1.00 92.38 107 ARG A C 1
ATOM 834 O O . ARG A 1 107 ? -5.952 -3.761 20.025 1.00 92.38 107 ARG A O 1
ATOM 841 N N . GLY A 1 108 ? -8.078 -3.403 19.437 1.00 93.06 108 GLY A N 1
ATOM 842 C CA . GLY A 1 108 ? -7.768 -3.207 18.019 1.00 93.06 108 GLY A CA 1
ATOM 843 C C . GLY A 1 108 ? -8.871 -3.660 17.071 1.00 93.06 108 GLY A C 1
ATOM 844 O O . GLY A 1 108 ? -10.054 -3.469 17.350 1.00 93.06 108 GLY A O 1
ATOM 845 N N . SER A 1 109 ? -8.491 -4.246 15.935 1.00 95.94 109 SER A N 1
ATOM 846 C CA . SER A 1 109 ? -9.453 -4.705 14.929 1.00 95.94 109 SER A CA 1
ATOM 847 C C . SER A 1 109 ? -8.906 -5.802 14.025 1.00 95.94 109 SER A C 1
ATOM 849 O O . SER A 1 109 ? -7.761 -5.735 13.578 1.00 95.94 109 SER A O 1
ATOM 851 N N . ALA A 1 110 ? -9.760 -6.760 13.678 1.00 97.81 110 ALA A N 1
ATOM 852 C CA . ALA A 1 110 ? -9.548 -7.646 12.537 1.00 97.81 110 ALA A CA 1
ATOM 853 C C . ALA A 1 110 ? -10.261 -7.059 11.314 1.00 97.81 110 ALA A C 1
ATOM 855 O O . ALA A 1 110 ? -11.357 -6.516 11.436 1.00 97.81 110 ALA A O 1
ATOM 856 N N . SER A 1 111 ? -9.663 -7.145 10.132 1.00 97.25 111 SER A N 1
ATOM 857 C CA . SER A 1 111 ? -10.233 -6.579 8.910 1.00 97.25 111 SER A CA 1
ATOM 858 C C . SER A 1 111 ? -9.939 -7.432 7.688 1.00 97.25 111 SER A C 1
ATOM 860 O O . SER A 1 111 ? -8.968 -8.185 7.651 1.00 97.25 111 SER A O 1
ATOM 862 N N . ILE A 1 112 ? -10.792 -7.306 6.680 1.00 97.94 112 ILE A N 1
ATOM 863 C CA . ILE A 1 112 ? -10.569 -7.861 5.353 1.00 97.94 112 ILE A CA 1
ATOM 864 C C . ILE A 1 112 ? -10.954 -6.812 4.320 1.00 97.94 112 ILE A C 1
ATOM 866 O O . ILE A 1 112 ? -12.075 -6.302 4.323 1.00 97.94 112 ILE A O 1
ATOM 870 N N . PHE A 1 113 ? -10.016 -6.481 3.441 1.00 98.00 113 PHE A N 1
ATOM 871 C CA . PHE A 1 113 ? -10.234 -5.562 2.330 1.00 98.00 113 PHE A CA 1
ATOM 872 C C . PHE A 1 113 ? -10.070 -6.288 1.008 1.00 98.00 113 PHE A C 1
ATOM 874 O O . PHE A 1 113 ? -9.242 -7.184 0.883 1.00 98.00 113 PHE A O 1
ATOM 881 N N . ALA A 1 114 ? -10.832 -5.878 0.008 1.00 98.12 114 ALA A N 1
ATOM 882 C CA . ALA A 1 114 ? -10.608 -6.253 -1.374 1.00 98.12 114 ALA A CA 1
ATOM 883 C C . ALA A 1 114 ? -10.661 -4.999 -2.240 1.00 98.12 114 ALA A C 1
ATOM 885 O O . ALA A 1 114 ? -11.387 -4.049 -1.935 1.00 98.12 114 ALA A O 1
ATOM 886 N N . GLY A 1 115 ? -9.886 -4.973 -3.314 1.00 97.25 115 GLY A N 1
ATOM 887 C CA . GLY A 1 115 ? -9.786 -3.764 -4.110 1.00 97.25 115 GLY A CA 1
ATOM 888 C C . GLY A 1 115 ? -9.145 -3.952 -5.464 1.00 97.25 115 GLY A C 1
ATOM 889 O O . GLY A 1 115 ? -8.738 -5.047 -5.863 1.00 97.25 115 GLY A O 1
ATOM 890 N N . VAL A 1 116 ? -9.086 -2.833 -6.172 1.00 97.38 116 VAL A N 1
ATOM 891 C CA . VAL A 1 116 ? -8.481 -2.713 -7.488 1.00 97.38 116 VAL A CA 1
ATOM 892 C C . VAL A 1 116 ? -7.576 -1.489 -7.520 1.00 97.38 116 VAL A C 1
ATOM 894 O O . VAL A 1 116 ? -7.900 -0.429 -6.985 1.00 97.38 116 VAL A O 1
ATOM 897 N N . GLY A 1 117 ? -6.433 -1.654 -8.166 1.00 95.75 117 GLY A N 1
ATOM 898 C CA . GLY A 1 117 ? -5.438 -0.629 -8.390 1.00 95.75 117 GLY A CA 1
ATOM 899 C C . GLY A 1 117 ? -5.094 -0.496 -9.860 1.00 95.75 117 GLY A C 1
ATOM 900 O O . GLY A 1 117 ? -5.104 -1.476 -10.611 1.00 95.75 117 GLY A O 1
ATOM 901 N N . GLN A 1 118 ? -4.773 0.721 -10.274 1.00 95.62 118 GLN A N 1
ATOM 902 C CA . GLN A 1 118 ? -4.248 1.000 -11.599 1.00 95.62 118 GLN A CA 1
ATOM 903 C C . GLN A 1 118 ? -3.137 2.043 -11.520 1.00 95.62 118 GLN A C 1
ATOM 905 O O . GLN A 1 118 ? -3.208 3.004 -10.756 1.00 95.62 118 GLN A O 1
ATOM 910 N N . GLY A 1 119 ? -2.123 1.873 -12.359 1.00 92.69 119 GLY A N 1
ATOM 911 C CA . GLY A 1 119 ? -1.047 2.837 -12.485 1.00 92.69 119 GLY A CA 1
ATOM 912 C C . GLY A 1 119 ? -0.266 2.704 -13.771 1.00 92.69 119 GLY A C 1
ATOM 913 O O . GLY A 1 119 ? -0.652 1.978 -14.689 1.00 92.69 119 GLY A O 1
ATOM 914 N N . ASN A 1 120 ? 0.823 3.454 -13.810 1.00 91.12 120 ASN A N 1
ATOM 915 C CA . ASN A 1 120 ? 1.711 3.559 -14.946 1.00 91.12 120 ASN A CA 1
ATOM 916 C C . ASN A 1 120 ? 3.154 3.445 -14.480 1.00 91.12 120 ASN A C 1
ATOM 918 O O . ASN A 1 120 ? 3.543 4.135 -13.532 1.00 91.12 120 ASN A O 1
ATOM 922 N N . LEU A 1 121 ? 3.913 2.600 -15.162 1.00 88.50 121 LEU A N 1
ATOM 923 C CA . LEU A 1 121 ? 5.329 2.371 -14.950 1.00 88.50 121 LEU A CA 1
ATOM 924 C C . LEU A 1 121 ? 6.069 2.793 -16.211 1.00 88.50 121 LEU A C 1
ATOM 926 O O . LEU A 1 121 ? 5.793 2.280 -17.288 1.00 88.50 121 LEU A O 1
ATOM 930 N N . TYR A 1 122 ? 6.975 3.747 -16.062 1.00 86.56 122 TYR A N 1
ATOM 931 C CA . TYR A 1 122 ? 7.726 4.332 -17.158 1.00 86.56 122 TYR A CA 1
ATOM 932 C C . TYR A 1 122 ? 9.217 4.204 -16.872 1.00 86.56 122 TYR A C 1
ATOM 934 O O . TYR A 1 122 ? 9.685 4.723 -15.859 1.00 86.56 122 TYR A O 1
ATOM 942 N N . ASN A 1 123 ? 9.949 3.563 -17.773 1.00 82.88 123 ASN A N 1
ATOM 943 C CA . ASN A 1 123 ? 11.400 3.446 -17.743 1.00 82.88 123 ASN A CA 1
ATOM 944 C C . ASN A 1 123 ? 11.981 4.162 -18.962 1.00 82.88 123 ASN A C 1
ATOM 946 O O . ASN A 1 123 ? 11.498 3.988 -20.080 1.00 82.88 123 ASN A O 1
ATOM 950 N N . TYR A 1 124 ? 13.019 4.961 -18.748 1.00 82.06 124 TYR A N 1
ATOM 951 C CA . TYR A 1 124 ? 13.790 5.607 -19.801 1.00 82.06 124 TYR A CA 1
ATOM 952 C C . TYR A 1 124 ? 15.223 5.075 -19.779 1.00 82.06 124 TYR A C 1
ATOM 954 O O . TYR A 1 124 ? 15.869 5.078 -18.728 1.00 82.06 124 TYR A O 1
ATOM 962 N N . TYR A 1 125 ? 15.708 4.643 -20.940 1.00 76.19 125 TYR A N 1
ATOM 963 C CA . TYR A 1 125 ? 17.001 3.977 -21.133 1.00 76.19 125 TYR A CA 1
ATOM 964 C C . TYR A 1 125 ? 18.001 4.853 -21.911 1.00 76.19 125 TYR A C 1
ATOM 966 O O . TYR A 1 125 ? 19.051 4.379 -22.326 1.00 76.19 125 TYR A O 1
ATOM 974 N N . GLY A 1 126 ? 17.697 6.143 -22.116 1.00 73.56 126 GLY A N 1
ATOM 975 C CA . GLY A 1 126 ? 18.521 7.027 -22.949 1.00 73.56 126 GLY A CA 1
ATOM 976 C C . GLY A 1 126 ? 18.266 6.833 -24.448 1.00 73.56 126 GLY A C 1
ATOM 977 O O . GLY A 1 126 ? 17.568 5.912 -24.846 1.00 73.56 126 GLY A O 1
ATOM 978 N N . ASN A 1 127 ? 18.794 7.731 -25.289 1.00 74.25 127 ASN A N 1
ATOM 979 C CA . ASN A 1 127 ? 18.700 7.646 -26.759 1.00 74.25 127 ASN A CA 1
ATOM 980 C C . ASN A 1 127 ? 17.280 7.376 -27.309 1.00 74.25 127 ASN A C 1
ATOM 982 O O . ASN A 1 127 ? 17.117 6.578 -28.221 1.00 74.25 127 ASN A O 1
ATOM 986 N N . GLU A 1 128 ? 16.254 8.022 -26.740 1.00 72.75 128 GLU A N 1
ATOM 987 C CA . GLU A 1 128 ? 14.831 7.818 -27.092 1.00 72.75 128 GLU A CA 1
ATOM 988 C C . GLU A 1 128 ? 14.273 6.413 -26.792 1.00 72.75 128 GLU A C 1
ATOM 990 O O . GLU A 1 128 ? 13.100 6.149 -27.053 1.00 72.75 128 GLU A O 1
ATOM 995 N N . ASN A 1 129 ? 15.047 5.533 -26.155 1.00 79.12 129 ASN A N 1
ATOM 996 C CA . ASN A 1 129 ? 14.576 4.229 -25.713 1.00 79.12 129 ASN A CA 1
ATOM 997 C C . ASN A 1 129 ? 13.780 4.354 -24.415 1.00 79.12 129 ASN A C 1
ATOM 999 O O . ASN A 1 129 ? 14.259 4.860 -23.395 1.00 79.12 129 ASN A O 1
ATOM 1003 N N . PHE A 1 130 ? 12.545 3.862 -24.444 1.00 81.94 130 PHE A N 1
ATOM 1004 C CA . PHE A 1 130 ? 11.643 3.875 -23.303 1.00 81.94 130 PHE A CA 1
ATOM 1005 C C . PHE A 1 130 ? 10.850 2.577 -23.213 1.00 81.94 130 PHE A C 1
ATOM 1007 O O . PHE A 1 130 ? 10.692 1.852 -24.196 1.00 81.94 130 PHE A O 1
ATOM 1014 N N . SER A 1 131 ? 10.309 2.336 -22.025 1.00 82.31 131 SER A N 1
ATOM 1015 C CA . SER A 1 131 ? 9.285 1.337 -21.790 1.00 82.31 131 SER A CA 1
ATOM 1016 C C . SER A 1 131 ? 8.166 1.940 -20.952 1.00 82.31 131 SER A C 1
ATOM 1018 O O . SER A 1 131 ? 8.420 2.511 -19.893 1.00 82.31 131 SER A O 1
ATOM 1020 N N . ASP A 1 132 ? 6.930 1.824 -21.423 1.00 87.25 132 ASP A N 1
ATOM 1021 C CA . ASP A 1 132 ? 5.735 2.347 -20.767 1.00 87.25 132 ASP A CA 1
ATOM 1022 C C . ASP A 1 132 ? 4.704 1.230 -20.592 1.00 87.25 132 ASP A C 1
ATOM 1024 O O . ASP A 1 132 ? 4.161 0.694 -21.562 1.00 87.25 132 ASP A O 1
ATOM 1028 N N . PHE A 1 133 ? 4.435 0.877 -19.338 1.00 86.88 133 PHE A N 1
ATOM 1029 C CA . PHE A 1 133 ? 3.484 -0.160 -18.980 1.00 86.88 133 PHE A CA 1
ATOM 1030 C C . PHE A 1 133 ? 2.362 0.375 -18.112 1.00 86.88 133 PHE A C 1
ATOM 1032 O O . PHE A 1 133 ? 2.560 0.962 -17.043 1.00 86.88 133 PHE A O 1
ATOM 1039 N N . ARG A 1 134 ? 1.141 0.020 -18.504 1.00 90.94 134 ARG A N 1
ATOM 1040 C CA . ARG A 1 134 ? -0.014 0.147 -17.629 1.00 90.94 134 ARG A CA 1
ATOM 1041 C C . ARG A 1 134 ? -0.055 -1.042 -16.689 1.00 90.94 134 ARG A C 1
ATOM 1043 O O . ARG A 1 134 ? -0.148 -2.179 -17.135 1.00 90.94 134 ARG A O 1
ATOM 1050 N N . VAL A 1 135 ? -0.099 -0.761 -15.396 1.00 91.50 135 VAL A N 1
ATOM 1051 C CA . VAL A 1 135 ? -0.194 -1.769 -14.340 1.00 91.50 135 VAL A CA 1
ATOM 1052 C C . VAL A 1 135 ? -1.621 -1.802 -13.809 1.00 91.50 135 VAL A C 1
ATOM 1054 O O . VAL A 1 135 ? -2.219 -0.754 -13.549 1.00 91.50 135 VAL A O 1
ATOM 1057 N N . ARG A 1 136 ? -2.179 -2.998 -13.622 1.00 94.81 136 ARG A N 1
ATOM 1058 C CA . ARG A 1 136 ? -3.459 -3.209 -12.938 1.00 94.81 136 ARG A CA 1
ATOM 1059 C C . ARG A 1 136 ? -3.320 -4.303 -11.892 1.00 94.81 136 ARG A C 1
ATOM 1061 O O . ARG A 1 136 ? -2.820 -5.384 -12.193 1.00 94.81 136 ARG A O 1
ATOM 1068 N N . ARG A 1 137 ? -3.814 -4.037 -10.688 1.00 94.88 137 ARG A N 1
ATOM 1069 C CA . ARG A 1 137 ? -3.768 -4.958 -9.553 1.00 94.88 137 ARG A CA 1
ATOM 1070 C C . ARG A 1 137 ? -5.174 -5.211 -9.034 1.00 94.88 137 ARG A C 1
ATOM 1072 O O . ARG A 1 137 ? -5.938 -4.269 -8.881 1.00 94.88 137 ARG A O 1
ATOM 1079 N N . TYR A 1 138 ? -5.499 -6.454 -8.727 1.00 96.50 138 TYR A N 1
ATOM 1080 C CA . TYR A 1 138 ? -6.615 -6.789 -7.845 1.00 96.50 138 TYR A CA 1
ATOM 1081 C C . TYR A 1 138 ? -6.035 -7.364 -6.568 1.00 96.50 138 TYR A C 1
ATOM 1083 O O . TYR A 1 138 ? -5.055 -8.102 -6.645 1.00 96.50 138 TYR A O 1
ATOM 1091 N N . PHE A 1 139 ? -6.611 -7.049 -5.415 1.00 96.94 139 PHE A N 1
ATOM 1092 C CA . PHE A 1 139 ? -6.100 -7.571 -4.156 1.00 96.94 139 PHE A CA 1
ATOM 1093 C C . PHE A 1 139 ? -7.201 -8.017 -3.205 1.00 96.94 139 PHE A C 1
ATOM 1095 O O . PHE A 1 139 ? -8.316 -7.496 -3.235 1.00 96.94 139 PHE A O 1
ATOM 1102 N N . VAL A 1 140 ? -6.840 -8.954 -2.332 1.00 97.94 140 VAL A N 1
ATOM 1103 C CA . VAL A 1 140 ? -7.563 -9.280 -1.100 1.00 97.94 140 VAL A CA 1
ATOM 1104 C C . VAL A 1 140 ? -6.562 -9.233 0.046 1.00 97.94 140 VAL A C 1
ATOM 1106 O O . VAL A 1 140 ? -5.449 -9.737 -0.079 1.00 97.94 140 VAL A O 1
ATOM 1109 N N . GLN A 1 141 ? -6.939 -8.604 1.151 1.00 97.62 141 GLN A N 1
ATOM 1110 C CA . GLN A 1 141 ? -6.048 -8.266 2.247 1.00 97.62 141 GLN A CA 1
ATOM 1111 C C . GLN A 1 141 ? -6.729 -8.494 3.602 1.00 97.62 141 GLN A C 1
ATOM 1113 O O . GLN A 1 141 ? -7.344 -7.567 4.140 1.00 97.62 141 GLN A O 1
ATOM 1118 N N . PRO A 1 142 ? -6.649 -9.706 4.175 1.00 97.69 142 PRO A N 1
ATOM 1119 C CA . PRO A 1 142 ? -6.858 -9.894 5.605 1.00 97.69 142 PRO A CA 1
ATOM 1120 C C . PRO A 1 142 ? -5.784 -9.159 6.419 1.00 97.69 142 PRO A C 1
ATOM 1122 O O . PRO A 1 142 ? -4.599 -9.168 6.079 1.00 97.69 142 PRO A O 1
ATOM 1125 N N . GLY A 1 143 ? -6.197 -8.551 7.526 1.00 97.12 143 GLY A N 1
ATOM 1126 C CA . GLY A 1 143 ? -5.310 -7.856 8.446 1.00 97.12 143 GLY A CA 1
ATOM 1127 C C . GLY A 1 143 ? -5.802 -7.902 9.885 1.00 97.12 143 GLY A C 1
ATOM 1128 O O . GLY A 1 143 ? -7.001 -7.933 10.154 1.00 97.12 143 GLY A O 1
ATOM 1129 N N . LEU A 1 144 ? -4.856 -7.878 10.811 1.00 97.44 144 LEU A N 1
ATOM 1130 C CA . LEU A 1 144 ? -5.070 -7.766 12.241 1.00 97.44 144 LEU A CA 1
ATOM 1131 C C . LEU A 1 144 ? -4.276 -6.567 12.742 1.00 97.44 144 LEU A C 1
ATOM 1133 O O . LEU A 1 144 ? -3.097 -6.418 12.429 1.00 97.44 144 LEU A O 1
ATOM 1137 N N . ALA A 1 145 ? -4.918 -5.725 13.532 1.00 95.69 145 ALA A N 1
ATOM 1138 C CA . ALA A 1 145 ? -4.284 -4.577 14.141 1.00 95.69 145 ALA A CA 1
ATOM 1139 C C . ALA A 1 145 ? -4.538 -4.588 15.644 1.00 95.69 145 ALA A C 1
ATOM 1141 O O . ALA A 1 145 ? -5.648 -4.881 16.092 1.00 95.69 145 ALA A O 1
ATOM 1142 N N . TYR A 1 146 ? -3.507 -4.246 16.403 1.00 94.56 146 TYR A N 1
ATOM 1143 C CA . TYR A 1 146 ? -3.540 -4.076 17.843 1.00 94.56 146 TYR A CA 1
ATOM 1144 C C . TYR A 1 146 ? -3.167 -2.633 18.180 1.00 94.56 146 TYR A C 1
ATOM 1146 O O . TYR A 1 146 ? -2.209 -2.083 17.634 1.00 94.56 146 TYR A O 1
ATOM 1154 N N . ALA A 1 147 ? -3.914 -2.013 19.082 1.00 92.44 147 ALA A N 1
ATOM 1155 C CA . ALA A 1 147 ? -3.628 -0.683 19.590 1.00 92.44 147 ALA A CA 1
ATOM 1156 C C . ALA A 1 147 ? -3.873 -0.648 21.099 1.00 92.44 147 ALA A C 1
ATOM 1158 O O . ALA A 1 147 ? -4.946 -1.016 21.576 1.00 92.44 147 ALA A O 1
ATOM 1159 N N . ASP A 1 148 ? -2.865 -0.186 21.829 1.00 90.88 148 ASP A N 1
ATOM 1160 C CA . ASP A 1 148 ? -2.947 0.135 23.251 1.00 90.88 148 ASP A CA 1
ATOM 1161 C C . ASP A 1 148 ? -2.788 1.652 23.440 1.00 90.88 148 ASP A C 1
ATOM 1163 O O . ASP A 1 148 ? -2.857 2.419 22.486 1.00 90.88 148 ASP A O 1
ATOM 1167 N N . THR A 1 149 ? -2.553 2.109 24.664 1.00 88.12 149 THR A N 1
ATOM 1168 C CA . THR A 1 149 ? -2.348 3.526 24.988 1.00 88.12 149 THR A CA 1
ATOM 1169 C C . THR A 1 149 ? -1.017 4.064 24.449 1.00 88.12 149 THR A C 1
ATOM 1171 O O . THR A 1 149 ? -0.926 5.240 24.109 1.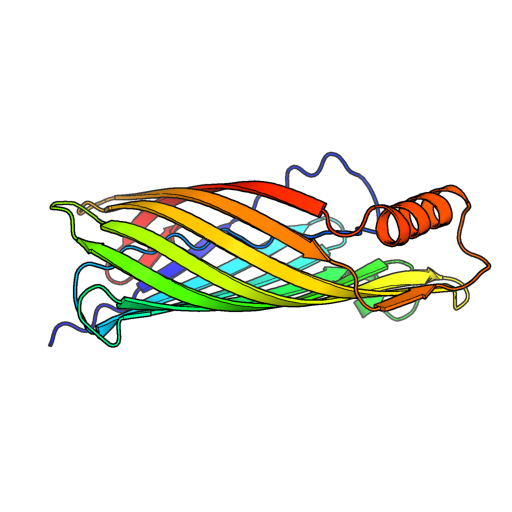00 88.12 149 THR A O 1
ATOM 1174 N N . TYR A 1 150 ? 0.014 3.216 24.364 1.00 89.38 150 TYR A N 1
ATOM 1175 C CA . TYR A 1 150 ? 1.388 3.642 24.055 1.00 89.38 150 TYR A CA 1
ATOM 1176 C C . TYR A 1 150 ? 1.878 3.213 22.676 1.00 89.38 150 TYR A C 1
ATOM 1178 O O . TYR A 1 150 ? 2.663 3.924 22.051 1.00 89.38 150 TYR A O 1
ATOM 1186 N N . PHE A 1 151 ? 1.438 2.053 22.195 1.00 92.12 151 PHE A N 1
ATOM 1187 C CA . PHE A 1 151 ? 1.912 1.491 20.940 1.00 92.12 151 PHE A CA 1
ATOM 1188 C C . PHE A 1 151 ? 0.764 0.917 20.123 1.00 92.12 151 PHE A C 1
ATOM 1190 O O . PHE A 1 151 ? -0.273 0.499 20.646 1.00 92.12 151 PHE A O 1
ATOM 1197 N N . ARG A 1 152 ? 0.992 0.876 18.819 1.00 90.94 152 ARG A N 1
ATOM 1198 C CA . ARG A 1 152 ? 0.147 0.221 17.835 1.00 90.94 152 ARG A CA 1
ATOM 1199 C C . ARG A 1 152 ? 1.017 -0.695 17.000 1.00 90.94 152 ARG A C 1
ATOM 1201 O O . ARG A 1 152 ? 2.130 -0.329 16.636 1.00 90.94 152 ARG A O 1
ATOM 1208 N N . CYS A 1 153 ? 0.498 -1.859 16.661 1.00 93.19 153 CYS A N 1
ATOM 1209 C CA . CYS A 1 153 ? 1.111 -2.735 15.681 1.00 93.19 153 CYS A CA 1
ATOM 1210 C C . CYS A 1 153 ? 0.046 -3.388 14.812 1.00 93.19 153 CYS A C 1
ATOM 1212 O O . CYS A 1 153 ? -1.143 -3.402 15.138 1.00 93.19 153 CYS A O 1
ATOM 1214 N N . GLY A 1 154 ? 0.472 -3.911 13.678 1.00 93.88 154 GLY A N 1
ATOM 1215 C CA . GLY A 1 154 ? -0.425 -4.518 12.725 1.00 93.88 154 GLY A CA 1
ATOM 1216 C C . GLY A 1 154 ? 0.299 -5.472 11.804 1.00 93.88 154 GLY A C 1
ATOM 1217 O O . GLY A 1 154 ? 1.483 -5.327 11.500 1.00 93.88 154 GLY A O 1
ATOM 1218 N N . LEU A 1 155 ? -0.462 -6.464 11.375 1.00 95.75 155 LEU A N 1
ATOM 1219 C CA . LEU A 1 155 ? -0.066 -7.519 10.468 1.00 95.75 155 LEU A CA 1
ATOM 1220 C C . LEU A 1 155 ? -1.133 -7.615 9.384 1.00 95.75 155 LEU A C 1
ATOM 1222 O O . LEU A 1 155 ? -2.323 -7.664 9.690 1.00 95.75 155 LEU A O 1
ATOM 1226 N N . ALA A 1 156 ? -0.732 -7.695 8.126 1.00 95.38 156 ALA A N 1
ATOM 1227 C CA . ALA A 1 156 ? -1.645 -8.029 7.045 1.00 95.38 156 ALA A CA 1
ATOM 1228 C C . ALA A 1 156 ? -0.964 -8.900 6.003 1.00 95.38 156 ALA A C 1
ATOM 1230 O O . ALA A 1 156 ? 0.238 -8.804 5.773 1.00 95.38 156 ALA A O 1
ATOM 1231 N N . LEU A 1 157 ? -1.760 -9.740 5.358 1.00 95.50 157 LEU A N 1
ATOM 1232 C CA . LEU A 1 157 ? -1.347 -10.503 4.192 1.00 95.50 157 LEU A CA 1
ATOM 1233 C C . LEU A 1 157 ? -2.158 -9.984 3.021 1.00 95.50 157 LEU A C 1
ATOM 1235 O O . LEU A 1 157 ? -3.382 -10.042 3.064 1.00 95.50 157 LEU A O 1
ATOM 1239 N N . ARG A 1 158 ? -1.502 -9.464 1.990 1.00 95.56 158 ARG A N 1
ATOM 1240 C CA . ARG A 1 158 ? -2.157 -9.025 0.760 1.00 95.56 158 ARG A CA 1
ATOM 1241 C C . ARG A 1 158 ? -1.856 -10.029 -0.342 1.00 95.56 158 ARG A C 1
ATOM 1243 O O . ARG A 1 158 ? -0.705 -10.272 -0.679 1.00 95.56 158 ARG A O 1
ATOM 1250 N N . PHE A 1 159 ? -2.903 -10.595 -0.918 1.00 95.25 159 PHE A N 1
ATOM 1251 C CA . PHE A 1 159 ? -2.819 -11.439 -2.100 1.00 95.25 159 PHE A CA 1
ATOM 1252 C C . PHE A 1 159 ? -3.160 -10.590 -3.315 1.00 95.25 159 PHE A C 1
ATOM 1254 O O . PHE A 1 159 ? -4.316 -10.201 -3.494 1.00 95.25 159 PHE A O 1
ATOM 1261 N N . SER A 1 160 ? -2.151 -10.289 -4.126 1.00 93.81 160 SER A N 1
ATOM 1262 C CA . SER A 1 160 ? -2.259 -9.414 -5.290 1.00 93.81 160 SER A CA 1
ATOM 1263 C C . SER A 1 160 ? -2.248 -10.234 -6.581 1.00 93.81 160 SER A C 1
ATOM 1265 O O . SER A 1 160 ? -1.336 -11.025 -6.807 1.00 93.81 160 SER A O 1
ATOM 1267 N N . ARG A 1 161 ? -3.224 -10.012 -7.465 1.00 93.69 161 ARG A N 1
ATOM 1268 C CA . ARG A 1 161 ? -3.174 -10.419 -8.875 1.00 93.69 161 ARG A CA 1
ATOM 1269 C C . ARG A 1 161 ? -2.761 -9.213 -9.709 1.00 93.69 161 ARG A C 1
ATOM 1271 O O . ARG A 1 161 ? -3.547 -8.277 -9.870 1.00 93.69 161 ARG A O 1
ATOM 1278 N N . LEU A 1 162 ? -1.544 -9.239 -10.229 1.00 91.62 162 LEU A N 1
ATOM 1279 C CA . LEU A 1 162 ? -0.939 -8.161 -10.998 1.00 91.62 162 LEU A CA 1
ATOM 1280 C C . LEU A 1 162 ? -0.997 -8.468 -12.493 1.00 91.62 162 LEU A C 1
ATOM 1282 O O . LEU A 1 162 ? -0.695 -9.577 -12.919 1.00 91.62 162 LEU A O 1
ATOM 1286 N N . SER A 1 163 ? -1.378 -7.483 -13.294 1.00 91.31 163 SER A N 1
ATOM 1287 C CA . SER A 1 163 ? -1.485 -7.612 -14.745 1.00 91.31 163 SER A CA 1
ATOM 1288 C C . SER A 1 163 ? -0.961 -6.375 -15.459 1.00 91.31 163 SER A C 1
ATOM 1290 O O . SER A 1 163 ? -1.069 -5.264 -14.931 1.00 91.31 163 SER A O 1
ATOM 1292 N N . TYR A 1 164 ? -0.450 -6.575 -16.673 1.00 88.56 164 TYR A N 1
ATOM 1293 C CA . TYR A 1 164 ? 0.127 -5.529 -17.517 1.00 88.56 164 TYR A CA 1
ATOM 1294 C C . TYR A 1 164 ? -0.660 -5.429 -18.830 1.00 88.56 164 TYR A C 1
ATOM 1296 O O . TYR A 1 164 ? -0.201 -5.872 -19.876 1.00 88.56 164 TYR A O 1
ATOM 1304 N N . PRO A 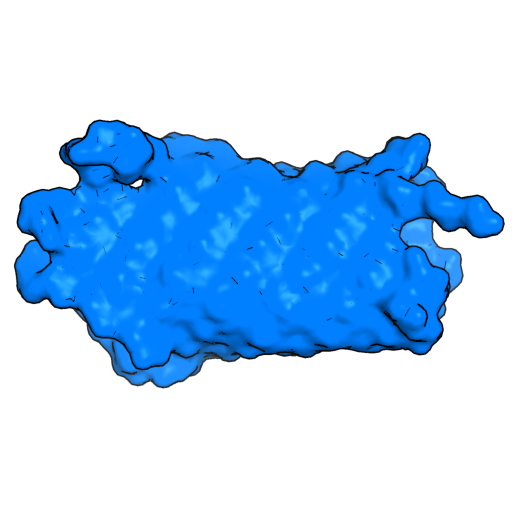1 165 ? -1.900 -4.900 -18.805 1.00 83.88 165 PRO A N 1
ATOM 1305 C CA . PRO A 1 165 ? -2.808 -4.962 -19.954 1.00 83.88 165 PRO A CA 1
ATOM 1306 C C . PRO A 1 165 ? -2.340 -4.193 -21.195 1.00 83.88 165 PRO A C 1
ATOM 1308 O O . PRO A 1 165 ? -2.928 -4.368 -22.260 1.00 83.88 165 PRO A O 1
ATOM 1311 N N . LYS A 1 166 ? -1.380 -3.273 -21.054 1.00 83.19 166 LYS A N 1
ATOM 1312 C CA . LYS A 1 166 ? -0.791 -2.514 -22.161 1.00 83.19 166 LYS A CA 1
ATOM 1313 C C . LYS A 1 166 ? 0.676 -2.246 -21.854 1.00 83.19 166 LYS A C 1
ATOM 1315 O O . LYS A 1 166 ? 0.963 -1.718 -20.779 1.00 83.19 166 LYS A O 1
ATOM 1320 N N . GLY A 1 167 ? 1.538 -2.559 -22.810 1.00 78.81 167 GLY A N 1
ATOM 1321 C CA . GLY A 1 167 ? 2.958 -2.245 -22.806 1.00 78.81 167 GLY A CA 1
ATOM 1322 C C . GLY A 1 167 ? 3.373 -1.639 -24.137 1.00 78.81 167 GLY A C 1
ATOM 1323 O O . GLY A 1 167 ? 2.797 -1.967 -25.177 1.00 78.81 167 GLY A O 1
ATOM 1324 N N . GLN A 1 168 ? 4.315 -0.707 -24.094 1.00 79.88 168 GLN A N 1
ATOM 1325 C CA . GLN A 1 168 ? 5.038 -0.210 -25.257 1.00 79.88 168 GLN A CA 1
ATOM 1326 C C . GLN A 1 168 ? 6.513 -0.137 -24.893 1.00 79.88 168 GLN A C 1
ATOM 1328 O O . GLN A 1 168 ? 6.852 0.395 -23.838 1.00 79.88 168 GLN A O 1
ATOM 1333 N N . SER A 1 169 ? 7.375 -0.648 -25.761 1.00 76.69 169 SER A N 1
ATOM 1334 C CA . SER A 1 169 ? 8.824 -0.608 -25.597 1.00 76.69 169 SER A CA 1
ATOM 1335 C C . SER A 1 169 ? 9.496 -0.257 -26.925 1.00 76.69 169 SER A C 1
ATOM 1337 O O . SER A 1 169 ? 8.976 -0.568 -28.000 1.00 76.69 169 SER A O 1
ATOM 1339 N N . SER A 1 170 ? 10.633 0.437 -26.859 1.00 74.06 170 SER A N 1
ATOM 1340 C CA . SER A 1 170 ? 11.498 0.636 -28.028 1.00 74.06 170 SER A CA 1
ATOM 1341 C C . SER A 1 170 ? 12.243 -0.662 -28.366 1.00 74.06 170 SER A C 1
ATOM 1343 O O . SER A 1 170 ? 12.616 -1.419 -27.474 1.00 74.06 170 SER A O 1
ATOM 1345 N N . PHE A 1 171 ? 12.474 -0.923 -29.655 1.00 60.31 171 PHE A N 1
ATOM 1346 C CA . PHE A 1 171 ? 13.124 -2.152 -30.133 1.00 60.31 171 PHE A CA 1
ATOM 1347 C C . PHE A 1 171 ? 14.640 -2.197 -29.877 1.00 60.31 171 PHE A C 1
ATOM 1349 O O . PHE A 1 171 ? 15.237 -3.256 -30.043 1.00 60.31 171 PHE A O 1
ATOM 1356 N N . ASP A 1 172 ? 15.248 -1.075 -29.480 1.00 64.56 172 ASP A N 1
ATOM 1357 C CA . ASP A 1 172 ? 16.701 -0.915 -29.306 1.00 64.56 172 ASP A CA 1
ATOM 1358 C C . ASP A 1 172 ? 17.123 -0.905 -27.820 1.00 64.56 172 ASP A C 1
ATOM 1360 O O . ASP A 1 172 ? 18.051 -0.213 -27.406 1.00 64.56 172 ASP A O 1
ATOM 1364 N N . ILE A 1 173 ? 16.372 -1.634 -26.988 1.00 68.00 173 ILE A N 1
ATOM 1365 C CA . ILE A 1 173 ? 16.650 -1.834 -25.559 1.00 68.00 173 ILE A CA 1
ATOM 1366 C C . ILE A 1 173 ? 17.623 -3.013 -25.392 1.00 68.00 173 ILE A C 1
ATOM 1368 O O . ILE A 1 173 ? 17.579 -3.972 -26.164 1.00 68.00 173 ILE A O 1
ATOM 1372 N N . ASP A 1 174 ? 18.491 -2.951 -24.374 1.00 73.12 174 ASP A N 1
ATOM 1373 C CA . ASP A 1 174 ? 19.424 -4.033 -24.036 1.00 73.12 174 ASP A CA 1
ATOM 1374 C C . ASP A 1 174 ? 18.716 -5.397 -23.937 1.00 73.12 174 ASP A C 1
ATOM 1376 O O . ASP A 1 174 ? 17.589 -5.504 -23.447 1.00 73.12 174 ASP A O 1
ATOM 1380 N N . ALA A 1 175 ? 19.383 -6.458 -24.397 1.00 69.38 175 ALA A N 1
ATOM 1381 C CA . ALA A 1 175 ? 18.787 -7.788 -24.497 1.00 69.38 175 ALA A CA 1
ATOM 1382 C C . ALA A 1 175 ? 18.280 -8.332 -23.146 1.00 69.38 175 ALA A C 1
ATOM 1384 O O . ALA A 1 175 ? 17.274 -9.041 -23.122 1.00 69.38 175 ALA A O 1
ATOM 1385 N N . GLN A 1 176 ? 18.926 -7.981 -22.026 1.00 68.56 176 GLN A N 1
ATOM 1386 C CA . GLN A 1 176 ? 18.493 -8.425 -20.694 1.00 68.56 176 GLN A CA 1
ATOM 1387 C C . GLN A 1 176 ? 17.192 -7.739 -20.254 1.00 68.56 176 GLN A C 1
ATOM 1389 O O . GLN A 1 176 ? 16.308 -8.374 -19.676 1.00 68.56 176 GLN A O 1
ATOM 1394 N N . GLU A 1 177 ? 17.054 -6.452 -20.565 1.00 70.50 177 GLU A N 1
ATOM 1395 C CA . GLU A 1 177 ? 15.854 -5.660 -20.284 1.00 70.50 177 GLU A CA 1
ATOM 1396 C C . GLU A 1 177 ? 14.691 -6.086 -21.198 1.00 70.50 177 GLU A C 1
ATOM 1398 O O . GLU A 1 177 ? 13.552 -6.219 -20.747 1.00 70.50 177 GLU A O 1
ATOM 1403 N N . LEU A 1 178 ? 14.980 -6.400 -22.465 1.00 73.50 178 LEU A N 1
ATOM 1404 C CA . LEU A 1 178 ? 13.996 -6.915 -23.417 1.00 73.50 178 LEU A CA 1
ATOM 1405 C C . LEU A 1 178 ? 13.415 -8.270 -22.975 1.00 73.50 178 LEU A C 1
ATOM 1407 O O . LEU A 1 178 ? 12.207 -8.484 -23.081 1.00 73.50 178 LEU A O 1
ATOM 1411 N N . ASP A 1 179 ? 14.246 -9.174 -22.451 1.00 76.75 179 ASP A N 1
ATOM 1412 C CA . ASP A 1 179 ? 13.788 -10.465 -21.924 1.00 76.75 179 ASP A CA 1
ATOM 1413 C C . ASP A 1 179 ? 12.944 -10.299 -20.651 1.00 76.75 179 ASP A C 1
ATOM 1415 O O . ASP A 1 179 ? 11.936 -10.992 -20.483 1.00 76.75 179 ASP A O 1
ATOM 1419 N N . ALA A 1 180 ? 13.286 -9.345 -19.776 1.00 73.00 180 ALA A N 1
ATOM 1420 C CA . ALA A 1 180 ? 12.460 -9.009 -18.614 1.00 73.00 180 ALA A CA 1
ATOM 1421 C C . ALA A 1 180 ? 11.079 -8.473 -19.033 1.00 73.00 180 ALA A C 1
ATOM 1423 O O . ALA A 1 180 ? 10.059 -8.900 -18.486 1.00 73.00 180 ALA A O 1
ATOM 1424 N N . ILE A 1 181 ? 11.039 -7.593 -20.037 1.00 73.62 181 ILE A N 1
ATOM 1425 C CA . ILE A 1 181 ? 9.805 -7.062 -20.631 1.00 73.62 181 ILE A CA 1
ATOM 1426 C C . ILE A 1 181 ? 8.958 -8.184 -21.238 1.00 73.62 181 ILE A C 1
ATOM 1428 O O . ILE A 1 181 ? 7.775 -8.296 -20.918 1.00 73.62 181 ILE A O 1
ATOM 1432 N N . ARG A 1 182 ? 9.558 -9.052 -22.059 1.00 76.50 182 ARG A N 1
ATOM 1433 C CA . ARG A 1 182 ? 8.856 -10.189 -22.676 1.00 76.50 182 ARG A CA 1
ATOM 1434 C C . ARG A 1 182 ? 8.257 -11.112 -21.634 1.00 76.50 182 ARG A C 1
ATOM 1436 O O . ARG A 1 182 ? 7.091 -11.471 -21.737 1.00 76.50 182 ARG A O 1
ATOM 1443 N N . LYS A 1 183 ? 9.011 -11.423 -20.581 1.00 78.31 183 LYS A N 1
ATOM 1444 C CA . LYS A 1 183 ? 8.510 -12.242 -19.478 1.00 78.31 183 LYS A CA 1
ATOM 1445 C C . LYS A 1 183 ? 7.300 -11.607 -18.791 1.00 78.31 183 LYS A C 1
ATOM 1447 O O . LYS A 1 183 ? 6.362 -12.306 -18.424 1.00 78.31 183 LYS A O 1
ATOM 1452 N N . ILE A 1 184 ? 7.296 -10.285 -18.625 1.00 76.94 184 ILE A N 1
ATOM 1453 C CA . ILE A 1 184 ? 6.148 -9.560 -18.065 1.00 76.94 184 ILE A CA 1
ATOM 1454 C C . ILE A 1 184 ? 4.925 -9.656 -18.976 1.00 76.94 184 ILE A C 1
ATOM 1456 O O . ILE A 1 184 ? 3.813 -9.789 -18.464 1.00 76.94 184 ILE A O 1
ATOM 1460 N N . GLU A 1 185 ? 5.115 -9.584 -20.291 1.00 75.75 185 GLU A N 1
ATOM 1461 C CA . GLU A 1 185 ? 4.035 -9.694 -21.275 1.00 75.75 185 GLU A CA 1
ATOM 1462 C C . GLU A 1 185 ? 3.495 -11.129 -21.399 1.00 75.75 185 GLU A C 1
ATOM 1464 O O . GLU A 1 185 ? 2.279 -11.310 -21.478 1.00 75.75 185 GLU A O 1
ATOM 1469 N N . GLU A 1 186 ? 4.370 -12.137 -21.361 1.00 79.94 186 GLU A N 1
ATOM 1470 C CA . GLU A 1 186 ? 4.026 -13.556 -21.529 1.00 79.94 186 GLU A CA 1
ATOM 1471 C C . GLU A 1 186 ? 3.424 -14.185 -20.262 1.00 79.94 186 GLU A C 1
ATOM 1473 O O . GLU A 1 186 ? 2.408 -14.878 -20.345 1.00 79.94 186 GLU A O 1
ATOM 1478 N N . ASP A 1 187 ? 3.994 -13.913 -19.082 1.00 81.75 187 ASP A N 1
ATOM 1479 C CA . ASP A 1 187 ? 3.600 -14.566 -17.821 1.00 81.75 187 ASP A CA 1
ATOM 1480 C C . ASP A 1 187 ? 2.478 -13.814 -17.071 1.00 81.75 187 ASP A C 1
ATOM 1482 O O . ASP A 1 187 ? 2.038 -14.229 -15.993 1.00 81.75 187 ASP A O 1
ATOM 1486 N N . SER A 1 188 ? 1.982 -12.693 -17.610 1.00 80.88 188 SER A N 1
ATOM 1487 C CA . SER A 1 188 ? 0.879 -11.948 -16.996 1.00 80.88 188 SER A CA 1
ATOM 1488 C C . SER A 1 188 ? -0.428 -12.759 -17.027 1.00 80.88 188 SER A C 1
ATOM 1490 O O . SER A 1 188 ? -0.860 -13.176 -18.102 1.00 80.88 188 SER A O 1
ATOM 1492 N N . PRO A 1 189 ?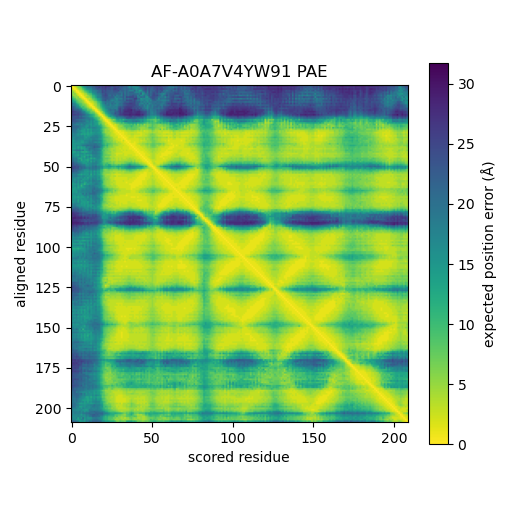 -1.161 -12.920 -15.904 1.00 86.00 189 PRO A N 1
ATOM 1493 C CA . PRO A 1 189 ? -1.029 -12.208 -14.633 1.00 86.00 189 PRO A CA 1
ATOM 1494 C C . PRO A 1 189 ? -0.165 -12.918 -13.574 1.00 86.00 189 PRO A C 1
ATOM 1496 O O . PRO A 1 189 ? -0.267 -14.124 -13.370 1.00 86.00 189 PRO A O 1
ATOM 1499 N N . PHE A 1 190 ? 0.550 -12.128 -12.769 1.00 86.50 190 PHE A N 1
ATOM 1500 C CA . PHE A 1 190 ? 1.323 -12.606 -11.619 1.00 86.50 190 PHE A CA 1
ATOM 1501 C C . PHE A 1 190 ? 0.479 -12.658 -10.343 1.00 86.50 190 PHE A C 1
ATOM 1503 O O . PHE A 1 190 ? -0.356 -11.783 -10.101 1.00 86.50 190 PHE A O 1
ATOM 1510 N N . PHE A 1 191 ? 0.749 -13.643 -9.486 1.00 89.44 191 PHE A N 1
ATOM 1511 C CA . PHE A 1 191 ? 0.166 -13.750 -8.150 1.00 89.44 191 PHE A CA 1
ATOM 1512 C C . PHE A 1 191 ? 1.246 -13.514 -7.099 1.00 89.44 191 PHE A C 1
ATOM 1514 O O . PHE A 1 191 ? 2.207 -14.274 -7.010 1.00 89.44 191 PHE A O 1
ATOM 1521 N N . LEU A 1 192 ? 1.087 -12.450 -6.314 1.00 90.00 192 LEU A N 1
ATOM 1522 C CA . LEU A 1 192 ? 2.086 -11.986 -5.358 1.00 90.00 192 LEU A CA 1
ATOM 1523 C C . LEU A 1 192 ? 1.488 -11.982 -3.945 1.00 90.00 192 LEU A C 1
ATOM 1525 O O . LEU A 1 192 ? 0.560 -11.209 -3.685 1.00 90.00 192 LEU A O 1
ATOM 1529 N N . PRO A 1 193 ? 1.976 -12.839 -3.033 1.00 90.69 193 PRO A N 1
ATOM 1530 C CA . PRO A 1 193 ? 1.705 -12.693 -1.612 1.00 90.69 193 PRO A CA 1
ATOM 1531 C C . PRO A 1 193 ? 2.631 -11.620 -1.021 1.00 90.69 193 PRO A C 1
ATOM 1533 O O . PRO A 1 193 ? 3.853 -11.718 -1.102 1.00 90.69 193 PRO A O 1
ATOM 1536 N N . GLU A 1 194 ? 2.047 -10.601 -0.404 1.00 89.88 194 GLU A N 1
ATOM 1537 C CA . GLU A 1 194 ? 2.750 -9.497 0.246 1.00 89.88 194 GLU A CA 1
ATOM 1538 C C . GLU A 1 194 ? 2.463 -9.526 1.751 1.00 89.88 194 GLU A C 1
ATOM 1540 O O . GLU A 1 194 ? 1.307 -9.493 2.180 1.00 89.88 194 GLU A O 1
ATOM 1545 N N . LEU A 1 195 ? 3.518 -9.578 2.564 1.00 91.38 195 LEU A N 1
ATOM 1546 C CA . LEU A 1 195 ? 3.425 -9.469 4.017 1.00 91.38 195 LEU A CA 1
ATOM 1547 C C . LEU A 1 195 ? 3.587 -8.004 4.433 1.00 91.38 195 LEU A C 1
ATOM 1549 O O . LEU A 1 195 ? 4.624 -7.392 4.189 1.00 91.38 195 LEU A O 1
ATOM 1553 N N . GLY A 1 196 ? 2.567 -7.459 5.085 1.00 91.31 196 GLY A N 1
ATOM 1554 C CA . GLY A 1 196 ? 2.581 -6.144 5.707 1.00 91.31 196 GLY A CA 1
ATOM 1555 C C . GLY A 1 196 ? 2.790 -6.247 7.210 1.00 91.31 196 GLY A C 1
ATOM 1556 O O . GLY A 1 196 ? 2.039 -6.942 7.894 1.00 91.31 196 GLY A O 1
ATOM 1557 N N . LEU A 1 197 ? 3.770 -5.512 7.723 1.00 91.69 197 LEU A N 1
ATOM 1558 C CA . LEU A 1 197 ? 3.994 -5.305 9.149 1.00 91.69 197 LEU A CA 1
ATOM 1559 C C . LEU A 1 197 ? 4.070 -3.804 9.400 1.00 91.69 197 LEU A C 1
ATOM 1561 O O . LEU A 1 197 ? 4.779 -3.102 8.682 1.00 91.69 197 LEU A O 1
ATOM 1565 N N . ASN A 1 198 ? 3.362 -3.314 10.412 1.00 88.81 198 ASN A N 1
ATOM 1566 C CA . ASN A 1 198 ? 3.566 -1.961 10.912 1.00 88.81 198 ASN A CA 1
ATOM 1567 C C . ASN A 1 198 ? 3.633 -1.943 12.439 1.00 88.81 198 ASN A C 1
ATOM 1569 O O . ASN A 1 198 ? 3.059 -2.786 13.131 1.00 88.81 198 ASN A O 1
ATOM 1573 N N . GLY A 1 199 ? 4.372 -0.977 12.962 1.00 88.06 199 GLY A N 1
ATOM 1574 C CA . GLY A 1 199 ? 4.544 -0.748 14.385 1.00 88.06 199 GLY A CA 1
ATOM 1575 C C . GLY A 1 199 ? 4.788 0.732 14.601 1.00 88.06 199 GLY A C 1
ATOM 1576 O O . GLY A 1 199 ? 5.504 1.341 13.821 1.00 88.06 199 GLY A O 1
ATOM 1577 N N . GLY A 1 200 ? 4.173 1.317 15.619 1.00 87.69 200 GLY A N 1
ATOM 1578 C CA . GLY A 1 200 ? 4.315 2.739 15.883 1.00 87.69 200 GLY A CA 1
ATOM 1579 C C . GLY A 1 200 ? 3.966 3.123 17.310 1.00 87.69 200 GLY A C 1
ATOM 1580 O O . GLY A 1 200 ? 3.270 2.396 18.025 1.00 87.69 200 GLY A O 1
ATOM 1581 N N . ILE A 1 201 ? 4.456 4.287 17.718 1.00 89.38 201 ILE A N 1
ATOM 1582 C CA . ILE A 1 201 ? 4.205 4.882 19.031 1.00 89.38 201 ILE A CA 1
ATOM 1583 C C . ILE A 1 201 ? 3.037 5.855 18.903 1.00 89.38 201 ILE A C 1
ATOM 1585 O O . ILE A 1 201 ? 2.996 6.684 17.989 1.00 89.38 201 ILE A O 1
ATOM 1589 N N . ILE A 1 202 ? 2.083 5.758 19.826 1.00 87.12 202 ILE A N 1
ATOM 1590 C CA . ILE A 1 202 ? 0.907 6.625 19.840 1.00 87.12 202 ILE A CA 1
ATOM 1591 C C . ILE A 1 202 ? 1.240 7.907 20.607 1.00 87.12 202 ILE A C 1
ATOM 1593 O O . ILE A 1 202 ? 1.454 7.897 21.816 1.00 87.12 202 ILE A O 1
ATOM 1597 N N . LEU A 1 203 ? 1.248 9.024 19.885 1.00 84.69 203 LEU A N 1
ATOM 1598 C CA . LEU A 1 203 ? 1.404 10.384 20.395 1.00 84.69 203 LEU A CA 1
ATOM 1599 C C . LEU A 1 203 ? 0.105 11.143 20.124 1.00 84.69 203 LEU A C 1
ATOM 1601 O O . LEU A 1 203 ? 0.049 11.997 19.240 1.00 84.69 203 LEU A O 1
ATOM 1605 N N . SER A 1 204 ? -0.963 10.768 20.836 1.00 78.25 204 SER A N 1
ATOM 1606 C CA . SER A 1 204 ? -2.330 11.228 20.555 1.00 78.25 204 SER A CA 1
ATOM 1607 C C . SER A 1 204 ? -2.392 12.744 20.279 1.00 78.25 204 SER A C 1
ATOM 1609 O O . SER A 1 204 ? -1.974 13.527 21.134 1.00 78.25 204 SER A O 1
ATOM 1611 N N . PRO A 1 205 ? -2.938 13.177 19.125 1.00 73.19 205 PRO A N 1
ATOM 1612 C CA . PRO A 1 205 ? -3.757 12.390 18.194 1.00 73.19 205 PRO A CA 1
ATOM 1613 C C . PRO A 1 205 ? -2.981 11.645 17.088 1.00 73.19 205 PRO A C 1
ATOM 1615 O O . PRO A 1 205 ? -3.604 11.001 16.253 1.00 73.19 205 PRO A O 1
ATOM 1618 N N . PHE A 1 206 ? -1.651 11.702 17.061 1.00 77.00 206 PHE A N 1
ATOM 1619 C CA . PHE A 1 206 ? -0.809 11.175 15.983 1.00 77.00 206 PHE A CA 1
ATOM 1620 C C . PHE A 1 206 ? -0.204 9.805 16.310 1.00 77.00 206 PHE A C 1
ATOM 1622 O O . PHE A 1 206 ? -0.106 9.414 17.473 1.00 77.00 206 PHE A O 1
ATOM 1629 N N . VAL A 1 207 ? 0.233 9.072 15.284 1.00 77.69 207 VAL A N 1
ATOM 1630 C CA . VAL A 1 207 ? 1.024 7.845 15.458 1.00 77.69 207 VAL A CA 1
ATOM 1631 C C . VAL A 1 207 ? 2.269 7.947 14.594 1.00 77.69 207 VAL A C 1
ATOM 1633 O O . VAL A 1 207 ? 2.179 8.182 13.391 1.00 77.69 207 VAL A O 1
ATOM 1636 N N . LEU A 1 208 ? 3.429 7.763 15.211 1.00 78.06 208 LEU A N 1
ATOM 1637 C CA . LEU A 1 208 ? 4.703 7.709 14.505 1.00 78.06 208 LEU A CA 1
ATOM 1638 C C . LEU A 1 208 ? 5.055 6.242 14.253 1.00 78.06 208 LEU A C 1
ATOM 1640 O O . LEU A 1 208 ? 5.157 5.494 15.228 1.00 78.06 208 LEU A O 1
ATOM 1644 N N . ALA A 1 209 ? 5.198 5.845 12.986 1.00 70.06 209 ALA A N 1
ATOM 1645 C CA . ALA A 1 209 ? 5.507 4.481 12.559 1.00 70.06 209 ALA A CA 1
ATOM 1646 C C . ALA A 1 209 ? 6.766 4.414 11.675 1.00 70.06 209 ALA A C 1
ATOM 1648 O O . ALA A 1 209 ? 7.152 5.439 11.065 1.00 70.06 209 ALA A O 1
#

Sequence (209 aa):
MRFAFLVFANVLIFNSLAVGQHFYYTPNTVAIPVLVQKQDFGVSTGTAWGNGYDALELQGIYSPISHGAIMLNGFISRSNEVRSNRKEGAGYRFFELGVGAYHALERGSASIFAGVGQGNLYNYYGNENFSDFRVRRYFVQPGLAYADTYFRCGLALRFSRLSYPKGQSSFDIDAQELDAIRKIEEDSPFFLPELGLNGGIILSPFVLA

Foldseek 3Di:
DDPQAEEEEDEDDPPDPDPDLFDDDDDDADDADFDAFAFDKYKYWYWYDDDFKIKIKIKIKHHNDGFKIKIKIWIWMWGPVVVVVADWHKIKIKIKIKIWGWDHDPFTIKIKIWIKMWIWIKTDHGPPWIKIWIKIKTKIKTKTKGHDQWKIKIKIKIWIFMATPDMDTDPPDDPVVVVVVVCRVVVPGDIDIDIHIDMFTCPVSYTYD

Nearest PDB structures (foldseek):
  8qn4-assembly1_F  TM=3.729E-01  e=2.944E+00  Escherichia coli K-12
  3efm-assembly1_A  TM=4.973E-01  e=6.071E+00  Bordetella pertussis
  3kvn-assembly2_A  TM=4.816E-01  e=9.373E+00  Pseudomonas aeruginosa

Radius of gyration: 18.72 Å; Cα contacts (8 Å, |Δi|>4): 536; chains: 1; bounding box: 42×31×55 Å

pLDDT: mean 80.54, std 19.19, range [26.97, 98.19]

Secondary structure (DSSP, 8-state):
-----EEEEEE---------S--S--PPP-------STT-EEEEEEEEEETTEEEEEEEEEEEEETTEEEEEEEEEEEETTGGGTSS-EEEEEEEEEEEEEEEEETTEEEEEEEEEEEEEEEEE-STT-EEEEEEEEEEEEEEEEEE-SSEEEEEEEEEEEEEEEEEEE-TTS-HHHHHHHHHHHHSPSEEEEEEEEEEEEEETTEEE-

Solvent-accessible surface area (backbone atoms only — not comparable to full-atom values): 10825 Å² total; per-residue (Å²): 136,85,86,66,61,35,47,33,45,40,72,65,80,82,84,64,96,62,97,56,73,60,79,94,77,80,88,72,84,68,86,72,68,74,48,71,52,55,68,37,51,43,37,37,38,31,55,36,77,56,100,53,38,43,33,44,36,41,36,39,37,40,15,89,39,76,51,32,35,41,38,40,39,40,39,39,38,38,21,54,38,53,78,67,76,81,50,50,24,30,36,36,40,38,41,34,46,31,43,32,40,44,43,60,47,100,47,25,12,42,35,40,35,38,34,46,30,46,33,43,39,39,35,37,71,44,96,90,28,40,36,44,32,38,40,37,35,38,38,42,30,48,32,42,23,41,43,62,85,56,42,35,38,29,43,32,47,34,44,32,42,36,35,56,90,44,73,50,67,46,92,84,53,58,70,71,59,47,51,54,51,49,48,51,67,69,58,50,63,43,80,44,83,42,83,28,76,50,56,29,43,46,56,84,59,32,33,53,61

Mean predicted aligned error: 9.12 Å